Protein AF-A0A969ND74-F1 (afdb_monomer_lite)

Structure (mmCIF, N/CA/C/O backbone):
data_AF-A0A969ND74-F1
#
_entry.id   AF-A0A969ND74-F1
#
loop_
_atom_site.group_PDB
_atom_site.id
_atom_site.type_symbol
_atom_site.label_atom_id
_atom_site.label_alt_id
_atom_site.label_comp_id
_atom_site.label_asym_id
_atom_site.label_entity_id
_atom_site.label_seq_id
_atom_site.pdbx_PDB_ins_code
_atom_site.Cartn_x
_atom_site.Cartn_y
_atom_site.Cartn_z
_atom_site.occupancy
_atom_site.B_iso_or_equiv
_atom_site.auth_seq_id
_atom_site.auth_comp_id
_atom_site.auth_asym_id
_atom_site.auth_atom_id
_atom_site.pdbx_PDB_model_num
ATOM 1 N N . MET A 1 1 ? 16.442 21.382 0.421 1.00 54.75 1 MET A N 1
ATOM 2 C CA . MET A 1 1 ? 16.153 21.135 1.855 1.00 54.75 1 MET A CA 1
ATOM 3 C C . MET A 1 1 ? 15.836 19.657 1.991 1.00 54.75 1 MET A C 1
ATOM 5 O O . MET A 1 1 ? 15.021 19.181 1.215 1.00 54.75 1 MET A O 1
ATOM 9 N N . ALA A 1 2 ? 16.502 18.922 2.884 1.00 72.25 2 ALA A N 1
ATOM 10 C CA . ALA A 1 2 ? 16.200 17.502 3.075 1.00 72.25 2 ALA A CA 1
ATOM 11 C C . ALA A 1 2 ? 14.776 17.338 3.634 1.00 72.25 2 ALA A C 1
ATOM 13 O O . ALA A 1 2 ? 14.383 18.091 4.527 1.00 72.25 2 ALA A O 1
ATOM 14 N N . LYS A 1 3 ? 14.002 16.386 3.100 1.00 87.00 3 LYS A N 1
ATOM 15 C CA . LYS A 1 3 ? 12.654 16.079 3.601 1.00 87.00 3 LYS A CA 1
ATOM 16 C C . LYS A 1 3 ? 12.734 15.517 5.021 1.00 87.00 3 LYS A C 1
ATOM 18 O O . LYS A 1 3 ? 13.639 14.744 5.336 1.00 87.00 3 LYS A O 1
ATOM 23 N N . ASP A 1 4 ? 11.773 15.885 5.864 1.00 94.44 4 ASP A N 1
ATOM 24 C CA . ASP A 1 4 ? 11.639 15.316 7.205 1.00 94.44 4 ASP A CA 1
ATOM 25 C C . ASP A 1 4 ? 11.223 13.844 7.097 1.00 94.44 4 ASP A C 1
ATOM 27 O O . ASP A 1 4 ? 10.121 13.524 6.657 1.00 94.44 4 ASP A O 1
ATOM 31 N N . LYS A 1 5 ? 12.118 12.941 7.503 1.00 96.06 5 LYS A N 1
ATOM 32 C CA . LYS A 1 5 ? 11.922 11.486 7.408 1.00 96.06 5 LYS A CA 1
ATOM 33 C C . LYS A 1 5 ? 10.808 10.970 8.312 1.00 96.06 5 LYS A C 1
ATOM 35 O O . LYS A 1 5 ? 10.333 9.859 8.108 1.00 96.06 5 LYS A O 1
ATOM 40 N N . THR A 1 6 ? 10.407 11.752 9.310 1.00 97.12 6 THR A N 1
ATOM 41 C CA . THR A 1 6 ? 9.370 11.376 10.277 1.00 97.12 6 THR A CA 1
ATOM 42 C C . THR A 1 6 ? 7.985 11.880 9.888 1.00 97.12 6 THR A C 1
ATOM 44 O O . THR A 1 6 ? 7.015 11.588 10.583 1.00 97.12 6 THR A O 1
ATOM 47 N N . LYS A 1 7 ? 7.870 12.589 8.756 1.00 97.50 7 LYS A N 1
ATOM 48 C CA . LYS A 1 7 ? 6.596 13.071 8.217 1.00 97.50 7 LYS A CA 1
ATOM 49 C C . LYS A 1 7 ? 6.213 12.340 6.928 1.00 97.50 7 LYS A C 1
ATOM 51 O O . LYS A 1 7 ? 7.090 12.033 6.119 1.00 97.50 7 LYS A O 1
ATOM 56 N N . PRO A 1 8 ? 4.916 12.045 6.731 1.00 97.62 8 PRO A N 1
ATOM 57 C CA . PRO A 1 8 ? 4.433 11.468 5.484 1.00 97.62 8 PRO A CA 1
ATOM 58 C C . PRO A 1 8 ? 4.555 12.478 4.337 1.00 97.62 8 PRO A C 1
ATOM 60 O O . PRO A 1 8 ? 4.701 13.681 4.557 1.00 97.62 8 PRO A O 1
ATOM 63 N N . LEU A 1 9 ? 4.425 11.999 3.100 1.00 96.50 9 LEU A N 1
ATOM 64 C CA . LEU A 1 9 ? 4.339 12.868 1.924 1.00 96.50 9 LEU A CA 1
ATOM 65 C C . LEU A 1 9 ? 3.018 13.648 1.899 1.00 96.50 9 LEU A C 1
ATOM 67 O O . LEU A 1 9 ? 3.008 14.829 1.562 1.00 96.50 9 LEU A O 1
ATOM 71 N N . PHE A 1 10 ? 1.912 12.986 2.248 1.00 97.06 10 PHE A N 1
ATOM 72 C CA . PHE A 1 10 ? 0.596 13.597 2.443 1.00 97.06 10 PHE A CA 1
ATOM 73 C C . PHE A 1 10 ? -0.322 12.662 3.238 1.00 97.06 10 PHE A C 1
ATOM 75 O O . PHE A 1 10 ? -0.081 11.455 3.301 1.00 97.06 10 PHE A O 1
ATOM 82 N N . HIS A 1 11 ? -1.402 13.214 3.791 1.00 98.50 11 HIS A N 1
ATOM 83 C CA . HIS A 1 11 ? -2.522 12.458 4.347 1.00 98.50 11 HIS A CA 1
ATOM 84 C C . HIS A 1 11 ? -3.819 13.281 4.278 1.00 98.50 11 HIS A C 1
ATOM 86 O O . HIS A 1 11 ? -3.807 14.485 4.531 1.00 98.50 11 HIS A O 1
ATOM 92 N N . TRP A 1 12 ? -4.934 12.635 3.939 1.00 98.25 12 TRP A N 1
ATOM 93 C CA . TRP A 1 12 ? -6.247 13.252 3.761 1.00 98.25 12 TRP A CA 1
ATOM 94 C C . TRP A 1 12 ? -7.352 12.371 4.334 1.00 98.25 12 TRP A C 1
ATOM 96 O O . TRP A 1 12 ? -7.335 11.154 4.168 1.00 98.25 12 TRP A O 1
ATOM 106 N N . TYR A 1 13 ? -8.339 13.008 4.957 1.00 98.06 13 TYR A N 1
ATOM 107 C CA . TYR A 1 13 ? -9.568 12.368 5.410 1.00 98.06 13 TYR A CA 1
ATOM 108 C C . TYR A 1 13 ? -10.700 12.788 4.479 1.00 98.06 13 TYR A C 1
ATOM 110 O O . TYR A 1 13 ? -11.019 13.974 4.383 1.00 98.06 13 TYR A O 1
ATOM 118 N N . VAL A 1 14 ? -11.258 11.830 3.747 1.00 98.06 14 VAL A N 1
ATOM 119 C CA . VAL A 1 14 ? -12.156 12.087 2.617 1.00 98.06 14 VAL A CA 1
ATOM 120 C C . VAL A 1 14 ? -13.400 11.209 2.679 1.00 98.06 14 VAL A C 1
ATOM 122 O O . VAL A 1 14 ? -13.450 10.202 3.386 1.00 98.06 14 VAL A O 1
ATOM 125 N N . ASP A 1 15 ? -14.423 11.600 1.927 1.00 97.50 15 ASP A N 1
ATOM 126 C CA . ASP A 1 15 ? -15.567 10.745 1.629 1.00 97.50 15 ASP A CA 1
ATOM 127 C C . ASP A 1 15 ? -15.270 9.888 0.394 1.00 97.50 15 ASP A C 1
ATOM 129 O O . ASP A 1 15 ? -14.795 10.386 -0.626 1.00 97.50 15 ASP A O 1
ATOM 133 N N . SER A 1 16 ? -15.565 8.593 0.489 1.00 94.56 16 SER A N 1
ATOM 134 C CA . SER A 1 16 ? -15.411 7.610 -0.585 1.00 94.56 16 SER A CA 1
ATOM 135 C C . SER A 1 16 ? -16.714 6.840 -0.803 1.00 94.56 16 SER A C 1
ATOM 137 O O . SER A 1 16 ? -17.635 6.900 0.015 1.00 94.56 16 SER A O 1
ATOM 139 N N . ALA A 1 17 ? -16.772 6.027 -1.859 1.00 93.25 17 ALA A N 1
ATOM 140 C CA . ALA A 1 17 ? -17.893 5.112 -2.094 1.00 93.25 17 ALA A CA 1
ATOM 141 C C . ALA A 1 17 ? -18.110 4.097 -0.949 1.00 93.25 17 ALA A C 1
ATOM 143 O O . ALA A 1 17 ? -19.197 3.541 -0.820 1.00 93.25 17 ALA A O 1
ATOM 144 N N . HIS A 1 18 ? -17.098 3.868 -0.106 1.00 93.94 18 HIS A N 1
ATOM 145 C CA . HIS A 1 18 ? -17.180 2.979 1.054 1.00 93.94 18 HIS A CA 1
ATOM 146 C C . HIS A 1 18 ? -17.476 3.727 2.365 1.00 93.94 18 HIS A C 1
ATOM 148 O O . HIS A 1 18 ? -17.562 3.097 3.414 1.00 93.94 18 HIS A O 1
ATOM 154 N N . GLY A 1 19 ? -17.632 5.054 2.336 1.00 97.19 19 GLY A N 1
ATOM 155 C CA . GLY A 1 19 ? -17.733 5.904 3.524 1.00 97.19 19 GLY A CA 1
ATOM 156 C C . GLY A 1 19 ? -16.434 6.661 3.796 1.00 97.19 19 GLY A C 1
ATOM 157 O O . GLY A 1 19 ? -15.698 6.990 2.865 1.00 97.19 19 GLY A O 1
ATOM 158 N N . LYS A 1 20 ? -16.147 6.959 5.067 1.00 98.44 20 LYS A N 1
ATOM 159 C CA . LYS A 1 20 ? -14.966 7.751 5.437 1.00 98.44 20 LYS A CA 1
ATOM 160 C C . LYS A 1 20 ? -13.676 6.987 5.160 1.00 98.44 20 LYS A C 1
ATOM 162 O O . LYS A 1 20 ? -13.513 5.845 5.598 1.00 98.44 20 LYS A O 1
ATOM 167 N N . GLU A 1 21 ? -12.770 7.635 4.446 1.00 98.62 21 GLU A N 1
ATOM 168 C CA . GLU A 1 21 ? -11.503 7.073 4.008 1.00 98.62 21 GLU A CA 1
ATOM 169 C C . GLU A 1 21 ? -10.336 7.950 4.461 1.00 98.62 21 GLU A C 1
ATOM 171 O O . GLU A 1 21 ? -10.367 9.172 4.318 1.00 98.62 21 GLU A O 1
ATOM 176 N N . LEU A 1 22 ? -9.293 7.311 4.984 1.00 98.75 22 LEU A N 1
ATOM 177 C CA . LEU A 1 22 ? -8.005 7.946 5.227 1.00 98.75 22 LEU A CA 1
ATOM 178 C C . LEU A 1 22 ? -7.045 7.533 4.111 1.00 98.75 22 LEU A C 1
ATOM 180 O O . LEU A 1 22 ? -6.706 6.360 3.960 1.00 98.75 22 LEU A O 1
ATOM 184 N N . VAL A 1 23 ? -6.605 8.514 3.334 1.00 98.56 23 VAL A N 1
ATOM 185 C CA . VAL A 1 23 ? -5.694 8.337 2.206 1.00 98.56 23 VAL A CA 1
ATOM 186 C C . VAL A 1 23 ? -4.363 8.974 2.558 1.00 98.56 23 VAL A C 1
ATOM 188 O O . VAL A 1 23 ? -4.331 10.159 2.874 1.00 98.56 23 VAL A O 1
ATOM 191 N N . PHE A 1 24 ? -3.257 8.239 2.495 1.00 98.50 24 PHE A N 1
ATOM 192 C CA . PHE A 1 24 ? -1.941 8.819 2.773 1.00 98.50 24 PHE A CA 1
ATOM 193 C C . PHE A 1 24 ? -0.827 8.184 1.958 1.00 98.50 24 PHE A C 1
ATOM 195 O O . PHE A 1 24 ? -0.944 7.048 1.505 1.00 98.50 24 PHE A O 1
ATOM 202 N N . ALA A 1 25 ? 0.276 8.918 1.822 1.00 97.94 25 ALA A N 1
ATOM 203 C CA . ALA A 1 25 ? 1.513 8.411 1.253 1.00 97.94 25 ALA A CA 1
ATOM 204 C C . ALA A 1 25 ? 2.665 8.501 2.252 1.00 97.94 25 ALA A C 1
ATOM 206 O O . ALA A 1 25 ? 2.998 9.586 2.733 1.00 97.94 25 ALA A O 1
ATOM 207 N N . LEU A 1 26 ? 3.306 7.365 2.523 1.00 98.00 26 LEU A N 1
ATOM 208 C CA . LEU A 1 26 ? 4.516 7.309 3.339 1.00 98.00 26 LEU A CA 1
ATOM 209 C C . LEU A 1 26 ? 5.734 7.738 2.517 1.00 98.00 26 LEU A C 1
ATOM 211 O O . LEU A 1 26 ? 5.907 7.342 1.359 1.00 98.00 26 LEU A O 1
ATOM 215 N N . TYR A 1 27 ? 6.607 8.522 3.137 1.00 97.44 27 TYR A N 1
ATOM 216 C CA . TYR A 1 27 ? 7.924 8.826 2.607 1.00 97.44 27 TYR A CA 1
ATOM 217 C C . TYR A 1 27 ? 8.860 7.649 2.899 1.00 97.44 27 TYR A C 1
ATOM 219 O O . TYR A 1 27 ? 9.309 7.451 4.025 1.00 97.44 27 TYR A O 1
ATOM 227 N N . THR A 1 28 ? 9.109 6.831 1.881 1.00 96.50 28 THR A N 1
ATOM 228 C CA . THR A 1 28 ? 9.916 5.608 1.969 1.00 96.50 28 THR A CA 1
ATOM 229 C C . THR A 1 28 ? 11.184 5.730 1.132 1.00 96.50 28 THR A C 1
ATOM 231 O O . THR A 1 28 ? 11.396 6.721 0.428 1.00 96.50 28 THR A O 1
ATOM 234 N N . ARG A 1 29 ? 11.992 4.669 1.128 1.00 95.69 29 ARG A N 1
ATOM 235 C CA . ARG A 1 29 ? 13.050 4.499 0.128 1.00 95.69 29 ARG A CA 1
ATOM 236 C C . ARG A 1 29 ? 12.481 4.523 -1.302 1.00 95.69 29 ARG A C 1
ATOM 238 O O . ARG A 1 29 ? 11.303 4.191 -1.474 1.00 95.69 29 ARG A O 1
ATOM 245 N N . PRO A 1 30 ? 13.293 4.885 -2.313 1.00 94.50 30 PRO A N 1
ATOM 246 C CA . PRO A 1 30 ? 12.872 4.918 -3.713 1.00 94.50 30 PRO A CA 1
ATOM 247 C C . PRO A 1 30 ? 12.375 3.575 -4.244 1.00 94.50 30 PRO A C 1
ATOM 249 O O . PRO A 1 30 ? 12.850 2.519 -3.834 1.00 94.50 30 PRO A O 1
ATOM 252 N N . CYS A 1 31 ? 11.449 3.618 -5.206 1.00 94.81 31 CYS A N 1
ATOM 253 C CA . CYS A 1 31 ? 11.005 2.429 -5.934 1.00 94.81 31 CYS A CA 1
ATOM 254 C C . CYS A 1 31 ? 12.179 1.754 -6.659 1.00 94.81 31 CYS A C 1
ATOM 256 O O . CYS A 1 31 ? 12.769 2.358 -7.556 1.00 94.81 31 CYS A O 1
ATOM 258 N N . ARG A 1 32 ? 12.432 0.469 -6.383 1.00 94.50 32 ARG A N 1
ATOM 259 C CA . ARG A 1 32 ? 13.511 -0.294 -7.041 1.00 94.50 32 ARG A CA 1
ATOM 260 C C . ARG A 1 32 ? 13.331 -0.474 -8.542 1.00 94.50 32 ARG A C 1
ATOM 262 O O . ARG A 1 32 ? 14.300 -0.699 -9.256 1.00 94.50 32 ARG A O 1
ATOM 269 N N . TYR A 1 33 ? 12.093 -0.379 -9.035 1.00 95.06 33 TYR A N 1
ATOM 270 C CA . TYR A 1 33 ? 11.851 -0.510 -10.468 1.00 95.06 33 TYR A CA 1
ATOM 271 C C . TYR A 1 33 ? 12.324 0.724 -11.239 1.00 95.06 33 TYR A C 1
ATOM 273 O O . TYR A 1 33 ? 12.874 0.567 -12.322 1.00 95.06 33 TYR A O 1
ATOM 281 N N . GLY A 1 34 ? 12.074 1.928 -10.709 1.00 91.75 34 GLY A N 1
ATOM 282 C CA . GLY A 1 34 ? 12.656 3.204 -11.153 1.00 91.75 34 GLY A CA 1
ATOM 283 C C . GLY A 1 34 ? 12.471 3.649 -12.614 1.00 91.75 34 GLY A C 1
ATOM 284 O O . GLY A 1 34 ? 12.887 4.751 -12.940 1.00 91.75 34 GLY A O 1
ATOM 285 N N . ARG A 1 35 ? 11.867 2.840 -13.495 1.00 93.38 35 ARG A N 1
ATOM 286 C CA . ARG A 1 35 ? 11.905 3.043 -14.960 1.00 93.38 35 ARG A CA 1
ATOM 287 C C . ARG A 1 35 ? 10.607 3.537 -15.596 1.00 93.38 35 ARG A C 1
ATOM 289 O O . ARG A 1 35 ? 10.574 3.820 -16.778 1.00 93.38 35 ARG A O 1
ATOM 296 N N . CYS A 1 36 ? 9.517 3.636 -14.841 1.00 93.69 36 CYS A N 1
ATOM 297 C CA . CYS A 1 36 ? 8.237 4.079 -15.394 1.00 93.69 36 CYS A CA 1
ATOM 298 C C . CYS A 1 36 ? 8.344 5.519 -15.941 1.00 93.69 36 CYS A C 1
ATOM 300 O O . CYS A 1 36 ? 8.552 6.446 -15.158 1.00 93.69 36 CYS A O 1
ATOM 302 N N . ALA A 1 37 ? 8.105 5.719 -17.240 1.00 92.31 37 ALA A N 1
ATOM 303 C CA . ALA A 1 37 ? 8.387 6.983 -17.936 1.00 92.31 37 ALA A CA 1
ATOM 304 C C . ALA A 1 37 ? 7.603 8.213 -17.422 1.00 92.31 37 ALA A C 1
ATOM 306 O O . ALA A 1 37 ? 8.018 9.349 -17.615 1.00 92.31 37 ALA A O 1
ATOM 307 N N . PHE A 1 38 ? 6.459 8.000 -16.769 1.00 87.12 38 PHE A N 1
ATOM 308 C CA . PHE A 1 38 ? 5.534 9.048 -16.307 1.00 87.12 38 PHE A CA 1
ATOM 309 C C . PHE A 1 38 ? 5.478 9.172 -14.774 1.00 87.12 38 PHE A C 1
ATOM 311 O O . PHE A 1 38 ? 4.592 9.824 -14.224 1.00 87.12 38 PHE A O 1
ATOM 318 N N . CYS A 1 39 ? 6.367 8.478 -14.065 1.00 90.56 39 CYS A N 1
ATOM 319 C CA . CYS A 1 39 ? 6.249 8.287 -12.628 1.00 90.56 39 CYS A CA 1
ATOM 320 C C . CYS A 1 39 ? 6.862 9.444 -11.836 1.00 90.56 39 CYS A C 1
ATOM 322 O O . CYS A 1 39 ? 8.038 9.757 -11.989 1.00 90.56 39 CYS A O 1
ATOM 324 N N . SER A 1 40 ? 6.087 10.026 -10.920 1.00 89.75 40 SER A N 1
ATOM 325 C CA . SER A 1 40 ? 6.565 11.061 -9.996 1.00 89.75 40 SER A CA 1
ATOM 326 C C . SER A 1 40 ? 7.278 10.504 -8.760 1.00 89.75 40 SER A C 1
ATOM 328 O O . SER A 1 40 ? 7.849 11.281 -7.994 1.00 89.75 40 SER A O 1
ATOM 330 N N . LEU A 1 41 ? 7.249 9.181 -8.539 1.00 91.25 41 LEU A N 1
ATOM 331 C CA . LEU A 1 41 ? 7.812 8.562 -7.335 1.00 91.25 41 LEU A CA 1
ATOM 332 C C . LEU A 1 41 ? 9.303 8.869 -7.118 1.00 91.25 41 LEU A C 1
ATOM 334 O O . LEU A 1 41 ? 9.626 9.189 -5.980 1.00 91.25 41 LEU A O 1
ATOM 338 N N . PRO A 1 42 ? 10.192 8.877 -8.138 1.00 89.56 42 PRO A N 1
ATOM 339 C CA . PRO A 1 42 ? 11.600 9.235 -7.937 1.00 89.56 42 PRO A CA 1
ATOM 340 C C . PRO A 1 42 ? 11.788 10.598 -7.253 1.00 89.56 42 PRO A C 1
ATOM 342 O O . PRO A 1 42 ? 12.533 10.706 -6.281 1.00 89.56 42 PRO A O 1
ATOM 345 N N . ASN A 1 43 ? 11.029 11.614 -7.677 1.00 90.19 43 ASN A N 1
ATOM 346 C CA . ASN A 1 43 ? 11.052 12.946 -7.060 1.00 90.19 43 ASN A CA 1
ATOM 347 C C . ASN A 1 43 ? 10.439 12.927 -5.649 1.00 90.19 43 ASN A C 1
ATOM 349 O O . ASN A 1 43 ? 10.876 13.633 -4.736 1.00 90.19 43 ASN A O 1
ATOM 353 N N . MET A 1 44 ? 9.410 12.104 -5.434 1.00 90.56 44 MET A N 1
ATOM 354 C CA . MET A 1 44 ? 8.797 11.930 -4.115 1.00 90.56 44 MET A CA 1
ATOM 355 C C . MET A 1 44 ? 9.728 11.211 -3.128 1.00 90.56 44 MET A C 1
ATOM 357 O O . MET A 1 44 ? 9.665 11.511 -1.937 1.00 90.56 44 MET A O 1
ATOM 361 N N . SER A 1 45 ? 10.633 10.359 -3.606 1.00 91.62 45 SER A N 1
ATOM 362 C CA . SER A 1 45 ? 11.575 9.582 -2.794 1.00 91.62 45 SER A CA 1
ATOM 363 C C . SER A 1 45 ? 12.977 10.187 -2.660 1.00 91.62 45 SER A C 1
ATOM 365 O O . SER A 1 45 ? 13.847 9.532 -2.100 1.00 91.62 45 SER A O 1
ATOM 367 N N . GLU A 1 46 ? 13.228 11.393 -3.177 1.00 91.38 46 GLU A N 1
ATOM 368 C CA . GLU A 1 46 ? 14.548 12.043 -3.111 1.00 91.38 46 GLU A CA 1
ATOM 369 C C . GLU A 1 46 ? 15.100 12.103 -1.672 1.00 91.38 46 GLU A C 1
ATOM 371 O O . GLU A 1 46 ? 14.501 12.749 -0.811 1.00 91.38 46 GLU A O 1
ATOM 376 N N . GLY A 1 47 ? 16.247 11.450 -1.428 1.00 90.31 47 GLY A N 1
ATOM 377 C CA . GLY A 1 47 ? 16.881 11.328 -0.106 1.00 90.31 47 GLY A CA 1
ATOM 378 C C . GLY A 1 47 ? 16.302 10.215 0.781 1.00 90.31 47 GLY A C 1
ATOM 379 O O . GLY A 1 47 ? 16.619 10.137 1.976 1.00 90.31 47 GLY A O 1
ATOM 380 N N . GLY A 1 48 ? 15.429 9.377 0.220 1.00 91.69 48 GLY A N 1
ATOM 381 C CA . GLY A 1 48 ? 14.701 8.317 0.908 1.00 91.69 48 GLY A CA 1
ATOM 382 C C . GLY A 1 48 ? 15.567 7.120 1.303 1.00 91.69 48 GLY A C 1
ATOM 383 O O . GLY A 1 48 ? 15.165 6.336 2.158 1.00 91.69 48 GLY A O 1
ATOM 384 N N . GLU A 1 49 ? 16.770 6.973 0.743 1.00 92.62 49 GLU A N 1
ATOM 385 C CA . GLU A 1 49 ? 17.709 5.873 1.020 1.00 92.62 49 GLU A CA 1
ATOM 386 C C . GLU A 1 49 ? 18.046 5.768 2.513 1.00 92.62 49 GLU A C 1
ATOM 388 O O . GLU A 1 49 ? 18.238 4.678 3.057 1.00 92.62 49 GLU A O 1
ATOM 393 N N . ALA A 1 50 ? 18.064 6.921 3.183 1.00 93.50 50 ALA A N 1
ATOM 394 C CA . ALA A 1 50 ? 18.382 7.051 4.594 1.00 93.50 50 ALA A CA 1
ATOM 395 C C . ALA A 1 50 ? 17.143 7.034 5.512 1.00 93.50 50 ALA A C 1
ATOM 397 O O . ALA A 1 50 ? 17.281 7.363 6.693 1.00 93.50 50 ALA A O 1
ATOM 398 N N . VAL A 1 51 ? 15.949 6.726 4.992 1.00 96.12 51 VAL A N 1
ATOM 399 C CA . VAL A 1 51 ? 14.735 6.495 5.791 1.00 96.12 51 VAL A CA 1
ATOM 400 C C . VAL A 1 51 ? 14.809 5.101 6.412 1.00 96.12 51 VAL A C 1
ATOM 402 O O . VAL A 1 51 ? 15.025 4.104 5.718 1.00 96.12 51 VAL A O 1
ATOM 405 N N . SER A 1 52 ? 14.643 5.032 7.732 1.00 96.75 52 SER A N 1
ATOM 406 C CA . SER A 1 52 ? 14.630 3.782 8.494 1.00 96.75 52 SER A CA 1
ATOM 407 C C . SER A 1 52 ? 13.207 3.280 8.769 1.00 96.75 52 SER A C 1
ATOM 409 O O . SER A 1 52 ? 12.233 4.023 8.661 1.00 96.75 52 SER A O 1
ATOM 411 N N . ALA A 1 53 ? 13.080 2.023 9.207 1.00 97.75 53 ALA A N 1
ATOM 412 C CA . ALA A 1 53 ? 11.802 1.473 9.671 1.00 97.75 53 ALA A CA 1
ATOM 413 C C . ALA A 1 53 ? 11.194 2.294 10.825 1.00 97.75 53 ALA A C 1
ATOM 415 O O . ALA A 1 53 ? 9.990 2.527 10.849 1.00 97.75 53 ALA A O 1
ATOM 416 N N . ALA A 1 54 ? 12.033 2.779 11.747 1.00 98.31 54 ALA A N 1
ATOM 417 C CA . ALA A 1 54 ? 11.596 3.610 12.867 1.00 98.31 54 ALA A CA 1
ATOM 418 C C . ALA A 1 54 ? 11.089 4.987 12.407 1.00 98.31 54 ALA A C 1
ATOM 420 O O . ALA A 1 54 ? 10.172 5.538 13.009 1.00 98.31 54 ALA A O 1
ATOM 421 N N . ASP A 1 55 ? 11.659 5.543 11.335 1.00 98.31 55 ASP A N 1
ATOM 422 C CA . ASP A 1 55 ? 11.160 6.787 10.744 1.00 98.31 55 ASP A CA 1
ATOM 423 C C . ASP A 1 55 ? 9.774 6.577 10.127 1.00 98.31 55 ASP A C 1
ATOM 425 O O . ASP A 1 55 ? 8.879 7.386 10.350 1.00 98.31 55 ASP A O 1
ATOM 429 N N . ILE A 1 56 ? 9.564 5.457 9.430 1.00 98.50 56 ILE A N 1
ATOM 430 C CA . ILE A 1 56 ? 8.258 5.095 8.858 1.00 98.50 56 ILE A CA 1
ATOM 431 C C . ILE A 1 56 ? 7.217 4.855 9.963 1.00 98.50 56 ILE A C 1
ATOM 433 O O . ILE A 1 56 ? 6.088 5.326 9.853 1.00 98.50 56 ILE A O 1
ATOM 437 N N . GLU A 1 57 ? 7.585 4.169 11.049 1.00 98.75 57 GLU A N 1
ATOM 438 C CA . GLU A 1 57 ? 6.715 3.981 12.222 1.00 98.75 57 GLU A CA 1
ATOM 439 C C . GLU A 1 57 ? 6.288 5.336 12.819 1.00 98.75 57 GLU A C 1
ATOM 441 O O . GLU A 1 57 ? 5.104 5.546 13.086 1.00 98.75 57 GLU A O 1
ATOM 446 N N . LYS A 1 58 ? 7.213 6.304 12.913 1.00 98.81 58 LYS A N 1
ATOM 447 C CA . LYS A 1 58 ? 6.892 7.680 13.329 1.00 98.81 58 LYS A CA 1
ATOM 448 C C . LYS A 1 58 ? 5.980 8.407 12.345 1.00 98.81 58 LYS A C 1
ATOM 450 O O . LYS A 1 58 ? 5.126 9.161 12.794 1.00 98.81 58 LYS A O 1
ATOM 455 N N . GLN A 1 59 ? 6.118 8.182 11.037 1.00 98.75 59 GLN A N 1
ATOM 456 C CA . GLN A 1 59 ? 5.185 8.742 10.051 1.00 98.75 59 GLN A CA 1
ATOM 457 C C . GLN A 1 59 ? 3.769 8.198 10.250 1.00 98.75 59 GLN A C 1
ATOM 459 O O . GLN A 1 59 ? 2.811 8.962 10.172 1.00 98.75 59 GLN A O 1
ATOM 464 N N . ILE A 1 60 ? 3.633 6.897 10.529 1.00 98.75 60 ILE A N 1
ATOM 465 C CA . ILE A 1 60 ? 2.341 6.266 10.829 1.00 98.75 60 ILE A CA 1
ATOM 466 C C . ILE A 1 60 ? 1.734 6.898 12.083 1.00 98.75 60 ILE A C 1
ATOM 468 O O . ILE A 1 60 ? 0.580 7.326 12.051 1.00 98.75 60 ILE A O 1
ATOM 472 N N . ASP A 1 61 ? 2.510 7.015 13.163 1.00 98.75 61 ASP A N 1
ATOM 473 C CA . ASP A 1 61 ? 2.037 7.650 14.396 1.00 98.75 61 ASP A CA 1
ATOM 474 C C . ASP A 1 61 ? 1.678 9.124 14.184 1.00 98.75 61 ASP A C 1
ATOM 476 O O . ASP A 1 61 ? 0.638 9.566 14.667 1.00 98.75 61 ASP A O 1
ATOM 480 N N . TYR A 1 62 ? 2.482 9.858 13.408 1.00 98.75 62 TYR A N 1
ATOM 481 C CA . TYR A 1 62 ? 2.196 11.235 13.017 1.00 98.75 62 TYR A CA 1
ATOM 482 C C . TYR A 1 62 ? 0.849 11.320 12.301 1.00 98.75 62 TYR A C 1
ATOM 484 O O . TYR A 1 62 ? 0.000 12.097 12.717 1.00 98.75 62 TYR A O 1
ATOM 492 N N . ILE A 1 63 ? 0.606 10.510 11.265 1.00 98.62 63 ILE A N 1
ATOM 493 C CA . ILE A 1 63 ? -0.674 10.522 10.537 1.00 98.62 63 ILE A CA 1
ATOM 494 C C . ILE A 1 63 ? -1.835 10.270 11.500 1.00 98.62 63 ILE A C 1
ATOM 496 O O . ILE A 1 63 ? -2.801 11.030 11.511 1.00 98.62 63 ILE A O 1
ATOM 500 N N . LEU A 1 64 ? -1.748 9.218 12.318 1.00 98.19 64 LEU A N 1
ATOM 501 C CA . LEU A 1 64 ? -2.841 8.830 13.208 1.00 98.19 64 LEU A CA 1
ATOM 502 C C . LEU A 1 64 ? -3.100 9.869 14.306 1.00 98.19 64 LEU A C 1
ATOM 504 O O . LEU A 1 64 ? -4.251 10.056 14.689 1.00 98.19 64 LEU A O 1
ATOM 508 N N . SER A 1 65 ? -2.073 10.589 14.769 1.00 98.00 65 SER A N 1
ATOM 509 C CA . SER A 1 65 ? -2.235 11.646 15.773 1.00 98.00 65 SER A CA 1
ATOM 510 C C . SER A 1 65 ? -2.890 12.922 15.234 1.00 98.00 65 SER A C 1
ATOM 512 O O . SER A 1 65 ? -3.248 13.786 16.030 1.00 98.00 65 SER A O 1
ATOM 514 N N . HIS A 1 66 ? -3.024 13.081 13.909 1.00 98.19 66 HIS A N 1
ATOM 515 C CA . HIS A 1 66 ? -3.690 14.248 13.307 1.00 98.19 66 HIS A CA 1
ATOM 516 C C . HIS A 1 66 ? -5.216 14.166 13.353 1.00 98.19 66 HIS A C 1
ATOM 518 O O . HIS A 1 66 ? -5.876 15.171 13.099 1.00 98.19 66 HIS A O 1
ATOM 524 N N . TYR A 1 67 ? -5.772 12.995 13.659 1.00 98.19 67 TYR A N 1
ATOM 525 C CA . TYR A 1 67 ? -7.208 12.758 13.631 1.00 98.19 67 TYR A CA 1
ATOM 526 C C . TYR A 1 67 ? -7.736 12.469 15.029 1.00 98.19 67 TYR A C 1
ATOM 528 O O . TYR A 1 67 ? -7.115 11.769 15.832 1.00 98.19 67 TYR A O 1
ATOM 536 N N . SER A 1 68 ? -8.917 13.002 15.321 1.00 98.25 68 SER A N 1
ATOM 537 C CA . SER A 1 68 ? -9.619 12.721 16.567 1.00 98.25 68 SER A CA 1
ATOM 538 C C . SER A 1 68 ? -10.023 11.247 16.653 1.00 98.25 68 SER A C 1
ATOM 540 O O . SER A 1 68 ? -10.244 10.568 15.645 1.00 98.25 68 SER A O 1
ATOM 542 N N . GLN A 1 69 ? -10.229 10.751 17.875 1.00 97.62 69 GLN A N 1
ATOM 543 C CA . GLN A 1 69 ? -10.720 9.385 18.081 1.00 97.62 69 GLN A CA 1
ATOM 544 C C . GLN A 1 69 ? -12.062 9.135 17.369 1.00 97.62 69 GLN A C 1
ATOM 546 O O . GLN A 1 69 ? -12.325 8.022 16.917 1.00 97.62 69 GLN A O 1
ATOM 551 N N . GLN A 1 70 ? -12.913 10.159 17.246 1.00 97.88 70 GLN A N 1
ATOM 552 C CA . GLN A 1 70 ? -14.183 10.057 16.531 1.00 97.88 70 GLN A CA 1
ATOM 553 C C . GLN A 1 70 ? -13.980 9.865 15.022 1.00 97.88 70 GLN A C 1
ATOM 555 O O . GLN A 1 70 ? -14.680 9.049 14.422 1.00 97.88 70 GLN A O 1
ATOM 560 N N . GLU A 1 71 ? -13.042 10.586 14.407 1.00 98.38 71 GLU A N 1
ATOM 561 C CA . GLU A 1 71 ? -12.691 10.401 12.992 1.00 98.38 71 GLU A CA 1
ATOM 562 C C . GLU A 1 71 ? -12.111 9.007 12.759 1.00 98.38 71 GLU A C 1
ATOM 564 O O . GLU A 1 71 ? -12.615 8.277 11.907 1.00 98.38 71 GLU A O 1
ATOM 569 N N . ILE A 1 72 ? -11.149 8.588 13.590 1.00 98.38 72 ILE A N 1
ATOM 570 C CA . ILE A 1 72 ? -10.564 7.239 13.544 1.00 98.38 72 ILE A CA 1
ATOM 571 C C . ILE A 1 72 ? -11.643 6.155 13.665 1.00 98.38 72 ILE A C 1
ATOM 573 O O . ILE A 1 72 ? -11.681 5.216 12.871 1.00 98.38 72 ILE A O 1
ATOM 577 N N . ASN A 1 73 ? -12.581 6.304 14.605 1.00 98.19 73 ASN A N 1
ATOM 578 C CA . ASN A 1 73 ? -13.667 5.343 14.803 1.00 98.19 73 ASN A CA 1
ATOM 579 C C . ASN A 1 73 ? -14.673 5.301 13.644 1.00 98.19 73 ASN A C 1
ATOM 581 O O . ASN A 1 73 ? -15.443 4.342 13.539 1.00 98.19 73 ASN A O 1
ATOM 585 N N . ASN A 1 74 ? -14.693 6.325 12.790 1.00 98.31 74 ASN A N 1
ATOM 586 C CA . ASN A 1 74 ? -15.565 6.395 11.625 1.00 98.31 74 ASN A CA 1
ATOM 587 C C . ASN A 1 74 ? -14.901 5.942 10.324 1.00 98.31 74 ASN A C 1
ATOM 589 O O . ASN A 1 74 ? -15.622 5.767 9.342 1.00 98.31 74 ASN A O 1
ATOM 593 N N . LEU A 1 75 ? -13.587 5.700 10.316 1.00 98.56 75 LEU A N 1
ATOM 594 C CA . LEU A 1 75 ? -12.885 5.180 9.147 1.00 98.56 75 LEU A CA 1
ATOM 595 C C . LEU A 1 75 ? -13.447 3.824 8.722 1.00 98.56 75 LEU A C 1
ATOM 597 O O . LEU A 1 75 ? -13.500 2.879 9.509 1.00 98.56 75 LEU A O 1
ATOM 601 N N . VAL A 1 76 ? -13.828 3.737 7.450 1.00 98.75 76 VAL A N 1
ATOM 602 C CA . VAL A 1 76 ? -14.258 2.499 6.791 1.00 98.75 76 VAL A CA 1
ATOM 603 C C . VAL A 1 76 ? -13.161 1.959 5.877 1.00 98.75 76 VAL A C 1
ATOM 605 O O . VAL A 1 76 ? -13.010 0.741 5.754 1.00 98.75 76 VAL A O 1
ATOM 608 N N . LYS A 1 77 ? -12.352 2.845 5.287 1.00 98.62 77 LYS A N 1
ATOM 609 C CA . LYS A 1 77 ? -11.240 2.485 4.405 1.00 98.62 77 LYS A CA 1
ATOM 610 C C . LYS A 1 77 ? -9.968 3.247 4.764 1.00 98.62 77 LYS A C 1
ATOM 612 O O . LYS A 1 77 ? -10.016 4.412 5.154 1.00 98.62 77 LYS A O 1
ATOM 617 N N . ILE A 1 78 ? -8.829 2.587 4.602 1.00 98.75 78 ILE A N 1
ATOM 618 C CA . ILE A 1 78 ? -7.515 3.226 4.588 1.00 98.75 78 ILE A CA 1
ATOM 619 C C . ILE A 1 78 ? -6.837 2.869 3.269 1.00 98.75 78 ILE A C 1
ATOM 621 O O . ILE A 1 78 ? -6.736 1.687 2.945 1.00 98.75 78 ILE A O 1
ATOM 625 N N . SER A 1 79 ? -6.361 3.871 2.533 1.00 98.62 79 SER A N 1
ATOM 626 C CA . SER A 1 79 ? -5.566 3.684 1.316 1.00 98.62 79 SER A CA 1
ATOM 627 C C . SER A 1 79 ? -4.146 4.179 1.526 1.00 98.62 79 SER A C 1
ATOM 629 O O . SER A 1 79 ? -3.902 5.375 1.707 1.00 98.62 79 SER A O 1
ATOM 631 N N . VAL A 1 80 ? -3.215 3.233 1.477 1.00 98.38 80 VAL A N 1
ATOM 632 C CA . VAL A 1 80 ? -1.792 3.440 1.701 1.00 98.38 80 VAL A CA 1
ATOM 633 C C . VAL A 1 80 ? -1.076 3.500 0.365 1.00 98.38 80 VAL A C 1
ATOM 635 O O . VAL A 1 80 ? -1.062 2.545 -0.417 1.00 98.38 80 VAL A O 1
ATOM 638 N N . TYR A 1 81 ? -0.436 4.634 0.151 1.00 97.12 81 TYR A N 1
ATOM 639 C CA . TYR A 1 81 ? 0.537 4.857 -0.895 1.00 97.12 81 TYR A CA 1
ATOM 640 C C . TYR A 1 81 ? 1.922 4.974 -0.251 1.00 97.12 81 TYR A C 1
ATOM 642 O O . TYR A 1 81 ? 2.076 5.219 0.950 1.00 97.12 81 TYR A O 1
ATOM 650 N N . THR A 1 82 ? 2.961 4.830 -1.056 1.00 95.62 82 THR A N 1
ATOM 651 C CA . THR A 1 82 ? 4.338 5.087 -0.638 1.00 95.62 82 THR A CA 1
ATOM 652 C C . THR A 1 82 ? 5.055 5.852 -1.739 1.00 95.62 82 THR A C 1
ATOM 654 O O . THR A 1 82 ? 4.588 5.909 -2.878 1.00 95.62 82 THR A O 1
ATOM 657 N N . ALA A 1 83 ? 6.239 6.381 -1.442 1.00 90.38 83 ALA A N 1
ATOM 658 C CA . ALA A 1 83 ? 7.176 6.849 -2.466 1.00 90.38 83 ALA A CA 1
ATOM 659 C C . ALA A 1 83 ? 7.744 5.694 -3.339 1.00 90.38 83 ALA A C 1
ATOM 661 O O . ALA A 1 83 ? 8.758 5.857 -4.018 1.00 90.38 83 ALA A O 1
ATOM 662 N N . SER A 1 84 ? 7.144 4.498 -3.278 1.00 92.44 84 SER A N 1
ATOM 663 C CA . SER A 1 84 ? 7.649 3.252 -3.845 1.00 92.44 84 SER A CA 1
ATOM 664 C C . SER A 1 84 ? 6.530 2.214 -4.066 1.00 92.44 84 SER A C 1
ATOM 666 O O . SER A 1 84 ? 5.546 2.486 -4.747 1.00 92.44 84 SER A O 1
ATOM 668 N N . SER A 1 85 ? 6.702 0.990 -3.566 1.00 95.19 85 SER A N 1
ATOM 669 C CA . SER A 1 85 ? 5.736 -0.106 -3.596 1.00 95.19 85 SER A CA 1
ATOM 670 C C . SER A 1 85 ? 5.538 -0.614 -2.171 1.00 95.19 85 SER A C 1
ATOM 672 O O . SER A 1 85 ? 6.514 -0.864 -1.472 1.00 95.19 85 SER A O 1
ATOM 674 N N . SER A 1 86 ? 4.286 -0.723 -1.721 1.00 97.44 86 SER A N 1
ATOM 675 C CA . SER A 1 86 ? 3.985 -0.992 -0.304 1.00 97.44 86 SER A CA 1
ATOM 676 C C . SER A 1 86 ? 4.327 -2.416 0.138 1.00 97.44 86 SER A C 1
ATOM 678 O O . SER A 1 86 ? 4.546 -2.644 1.319 1.00 97.44 86 SER A O 1
ATOM 680 N N . LEU A 1 87 ? 4.378 -3.364 -0.799 1.00 97.62 87 LEU A N 1
ATOM 681 C CA . LEU A 1 87 ? 4.793 -4.751 -0.555 1.00 97.62 87 LEU A CA 1
ATOM 682 C C . LEU A 1 87 ? 6.178 -5.022 -1.159 1.00 97.62 87 LEU A C 1
ATOM 684 O O . LEU A 1 87 ? 6.426 -6.101 -1.671 1.00 97.62 87 LEU A O 1
ATOM 688 N N . ASP A 1 88 ? 7.056 -4.017 -1.183 1.00 97.31 88 ASP A N 1
ATOM 689 C CA . ASP A 1 88 ? 8.483 -4.191 -1.472 1.00 97.31 88 ASP A CA 1
ATOM 690 C C . ASP A 1 88 ? 9.254 -4.039 -0.164 1.00 97.31 88 ASP A C 1
ATOM 692 O O . ASP A 1 88 ? 9.416 -2.924 0.336 1.00 97.31 88 ASP A O 1
ATOM 696 N N . GLN A 1 89 ? 9.717 -5.155 0.397 1.00 97.12 89 GLN A N 1
ATOM 697 C CA . GLN A 1 89 ? 10.269 -5.206 1.753 1.00 97.12 89 GLN A CA 1
ATOM 698 C C . GLN A 1 89 ? 11.589 -4.428 1.878 1.00 97.12 89 GLN A C 1
ATOM 700 O O . GLN A 1 89 ? 11.986 -4.046 2.981 1.00 97.12 89 GLN A O 1
ATOM 705 N N . GLU A 1 90 ? 12.264 -4.145 0.758 1.00 95.69 90 GLU A N 1
ATOM 706 C CA . GLU A 1 90 ? 13.442 -3.273 0.732 1.00 95.69 90 GLU A CA 1
ATOM 707 C C . GLU A 1 90 ? 13.074 -1.786 0.801 1.00 95.69 90 GLU A C 1
ATOM 709 O O . GLU A 1 90 ? 13.854 -0.989 1.342 1.00 95.69 90 GLU A O 1
ATOM 714 N N . CYS A 1 91 ? 11.903 -1.411 0.271 1.00 95.94 91 CYS A N 1
ATOM 715 C CA . CYS A 1 91 ? 11.422 -0.033 0.251 1.00 95.94 91 CYS A CA 1
ATOM 716 C C . CYS A 1 91 ? 10.591 0.327 1.488 1.00 95.94 91 CYS A C 1
ATOM 718 O O . CYS A 1 91 ? 10.813 1.376 2.101 1.00 95.94 91 CYS A O 1
ATOM 720 N N . LEU A 1 92 ? 9.643 -0.544 1.837 1.00 97.44 92 LEU A N 1
ATOM 721 C CA . LEU A 1 92 ? 8.811 -0.492 3.031 1.00 97.44 92 LEU A CA 1
ATOM 722 C C . LEU A 1 92 ? 9.030 -1.792 3.820 1.00 97.44 92 LEU A C 1
ATOM 724 O O . LEU A 1 92 ? 8.443 -2.817 3.484 1.00 97.44 92 LEU A O 1
ATOM 728 N N . PRO A 1 93 ? 9.863 -1.774 4.875 1.00 97.31 93 PRO A N 1
ATOM 729 C CA . PRO A 1 93 ? 10.127 -2.966 5.670 1.00 97.31 93 PRO A CA 1
ATOM 730 C C . PRO A 1 93 ? 8.840 -3.579 6.225 1.00 97.31 93 PRO A C 1
ATOM 732 O O . PRO A 1 93 ? 8.024 -2.870 6.822 1.00 97.31 93 PRO A O 1
ATOM 735 N N . THR A 1 94 ? 8.706 -4.905 6.128 1.00 97.88 94 THR A N 1
ATOM 736 C CA . THR A 1 94 ? 7.546 -5.661 6.636 1.00 97.88 94 THR A CA 1
ATOM 737 C C . THR A 1 94 ? 7.202 -5.293 8.073 1.00 97.88 94 THR A C 1
ATOM 739 O O . THR A 1 94 ? 6.035 -5.167 8.419 1.00 97.88 94 THR A O 1
ATOM 742 N N . ARG A 1 95 ? 8.208 -5.046 8.921 1.00 97.56 95 ARG A N 1
ATOM 743 C CA . ARG A 1 95 ? 8.005 -4.583 10.300 1.00 97.56 95 ARG A CA 1
ATOM 744 C C . ARG A 1 95 ? 7.130 -3.321 10.374 1.00 97.56 95 ARG A C 1
ATOM 746 O O . ARG A 1 95 ? 6.190 -3.292 11.161 1.00 97.56 95 ARG A O 1
ATOM 753 N N . SER A 1 96 ? 7.417 -2.301 9.568 1.00 98.44 96 SER A N 1
ATOM 754 C CA . SER A 1 96 ? 6.658 -1.044 9.563 1.00 98.44 96 SER A CA 1
ATOM 755 C C . SER A 1 96 ? 5.255 -1.237 8.984 1.00 98.44 96 SER A C 1
ATOM 757 O O . SER A 1 96 ? 4.295 -0.637 9.466 1.00 98.44 96 SER A O 1
ATOM 759 N N . LEU A 1 97 ? 5.111 -2.115 7.988 1.00 98.31 97 LEU A N 1
ATOM 760 C CA . LEU A 1 97 ? 3.805 -2.476 7.445 1.00 98.31 97 LEU A CA 1
ATOM 761 C C . LEU A 1 97 ? 2.949 -3.251 8.468 1.00 98.31 97 LEU A C 1
ATOM 763 O O . LEU A 1 97 ? 1.767 -2.955 8.630 1.00 98.31 97 LEU A O 1
ATOM 767 N N . MET A 1 98 ? 3.548 -4.179 9.221 1.00 98.62 98 MET A N 1
ATOM 768 C CA . MET A 1 98 ? 2.892 -4.875 10.336 1.00 98.62 98 MET A CA 1
ATOM 769 C C . MET A 1 98 ? 2.517 -3.916 11.464 1.00 98.62 98 MET A C 1
ATOM 771 O O . MET A 1 98 ? 1.442 -4.051 12.041 1.00 98.62 98 MET A O 1
ATOM 775 N N . TYR A 1 99 ? 3.365 -2.928 11.762 1.00 98.81 99 TYR A N 1
ATOM 776 C CA . TYR A 1 99 ? 3.051 -1.884 12.736 1.00 98.81 99 TYR A CA 1
ATOM 777 C C . TYR A 1 99 ? 1.779 -1.122 12.349 1.00 98.81 99 TYR A C 1
ATOM 779 O O . TYR A 1 99 ? 0.877 -0.971 13.175 1.00 98.81 99 TYR A O 1
ATOM 787 N N . LEU A 1 100 ? 1.667 -0.715 11.078 1.00 98.62 100 LEU A N 1
ATOM 788 C CA . LEU A 1 100 ? 0.444 -0.115 10.549 1.00 98.62 100 LEU A CA 1
ATOM 789 C C . LEU A 1 100 ? -0.750 -1.066 10.695 1.00 98.62 100 LEU A C 1
ATOM 791 O O . LEU A 1 100 ? -1.767 -0.667 11.257 1.00 98.62 100 LEU A O 1
ATOM 795 N N . ALA A 1 101 ? -0.623 -2.311 10.223 1.00 98.62 101 ALA A N 1
ATOM 796 C CA . ALA A 1 101 ? -1.697 -3.302 10.267 1.00 98.62 101 ALA A CA 1
ATOM 797 C C . ALA A 1 101 ? -2.211 -3.528 11.700 1.00 98.62 101 ALA A C 1
ATOM 799 O O . ALA A 1 101 ? -3.418 -3.498 11.931 1.00 98.62 101 ALA A O 1
ATOM 800 N N . LEU A 1 102 ? -1.304 -3.659 12.674 1.00 98.50 102 LEU A N 1
ATOM 801 C CA . LEU A 1 102 ? -1.643 -3.800 14.091 1.00 98.50 102 LEU A CA 1
ATOM 802 C C . LEU A 1 102 ? -2.414 -2.583 14.605 1.00 98.50 102 LEU A C 1
ATOM 804 O O . LEU A 1 102 ? -3.475 -2.753 15.199 1.00 98.50 102 LEU A O 1
ATOM 808 N N . LYS A 1 103 ? -1.938 -1.359 14.342 1.00 98.31 103 LYS A N 1
ATOM 809 C CA . LYS A 1 103 ? -2.613 -0.125 14.785 1.00 98.31 103 LYS A CA 1
ATOM 810 C C . LYS A 1 103 ? -4.039 -0.033 14.250 1.00 98.31 103 LYS A C 1
ATOM 812 O O . LYS A 1 103 ? -4.957 0.271 15.009 1.00 98.31 103 LYS A O 1
ATOM 817 N N . VAL A 1 104 ? -4.223 -0.307 12.959 1.00 98.25 104 VAL A N 1
ATOM 818 C CA . VAL A 1 104 ? -5.519 -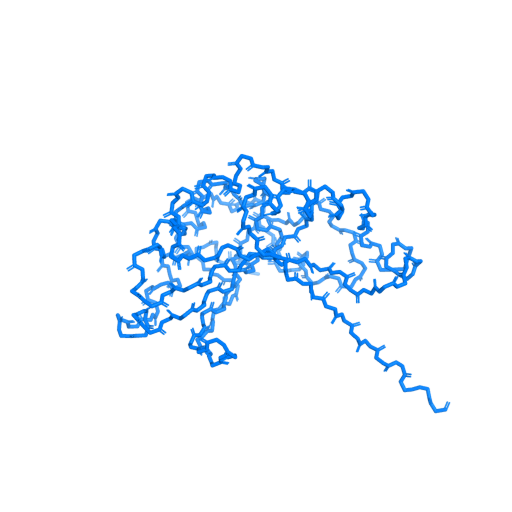0.122 12.292 1.00 98.25 104 VAL A CA 1
ATOM 819 C C . VAL A 1 104 ? -6.477 -1.293 12.516 1.00 98.25 104 VAL A C 1
ATOM 821 O O . VAL A 1 104 ? -7.687 -1.110 12.400 1.00 98.25 104 VAL A O 1
ATOM 824 N N . SER A 1 105 ? -5.975 -2.474 12.903 1.00 97.88 105 SER A N 1
ATOM 825 C CA . SER A 1 105 ? -6.805 -3.658 13.194 1.00 97.88 105 SER A CA 1
ATOM 826 C C . SER A 1 105 ? -7.864 -3.404 14.277 1.00 97.88 105 SER A C 1
ATOM 828 O O . SER A 1 105 ? -8.963 -3.960 14.233 1.00 97.88 105 SER A O 1
ATOM 830 N N . TYR A 1 106 ? -7.577 -2.492 15.210 1.00 96.00 106 TYR A N 1
ATOM 831 C CA . TYR A 1 106 ? -8.477 -2.123 16.302 1.00 96.00 106 TYR A CA 1
ATOM 832 C C . TYR A 1 106 ? -9.555 -1.109 15.903 1.00 96.00 106 TYR A C 1
ATOM 834 O O . TYR A 1 106 ? -10.430 -0.793 16.712 1.00 96.00 106 TYR A O 1
ATOM 842 N N . PHE A 1 107 ? -9.533 -0.581 14.676 1.00 98.00 107 PHE A N 1
ATOM 843 C CA . PHE A 1 107 ? -10.478 0.458 14.281 1.00 98.00 107 PHE A CA 1
ATOM 844 C C . PHE A 1 107 ? -11.883 -0.151 14.121 1.00 98.00 107 PHE A C 1
ATOM 846 O O . PHE A 1 107 ? -12.084 -1.128 13.385 1.00 98.00 107 PHE A O 1
ATOM 853 N N . PRO A 1 108 ? -12.901 0.380 14.823 1.00 97.81 108 PRO A N 1
ATOM 854 C CA . PRO A 1 108 ? -14.173 -0.315 14.998 1.00 97.81 108 PRO A CA 1
ATOM 855 C C . PRO A 1 108 ? -14.956 -0.469 13.692 1.00 97.81 108 PRO A C 1
ATOM 857 O O . PRO A 1 108 ? -15.583 -1.511 13.495 1.00 97.81 108 PRO A O 1
ATOM 860 N N . LYS A 1 109 ? -14.878 0.507 12.783 1.00 98.31 109 LYS A N 1
ATOM 861 C CA . LYS A 1 109 ? -15.596 0.482 11.502 1.00 98.31 109 LYS A CA 1
ATOM 862 C C . LYS A 1 109 ? -14.726 0.160 10.294 1.00 98.31 109 LYS A C 1
ATOM 864 O O . LYS A 1 109 ? -15.285 0.019 9.211 1.00 98.31 109 LYS A O 1
ATOM 869 N N . LEU A 1 110 ? -13.416 -0.015 10.469 1.00 98.62 110 LEU A N 1
ATOM 870 C CA . LEU A 1 110 ? -12.528 -0.293 9.348 1.00 98.62 110 LEU A CA 1
ATOM 871 C C . LEU A 1 110 ? -12.913 -1.623 8.692 1.00 98.62 110 LEU A C 1
ATOM 873 O O . LEU A 1 110 ? -13.128 -2.628 9.378 1.00 98.62 110 LEU A O 1
ATOM 877 N N . LYS A 1 111 ? -13.035 -1.593 7.364 1.00 98.50 111 LYS A N 1
ATOM 878 C CA . LYS A 1 111 ? -13.395 -2.733 6.514 1.00 98.50 111 LYS A CA 1
ATOM 879 C C . LYS A 1 111 ? -12.371 -3.014 5.434 1.00 98.50 111 LYS A C 1
ATOM 881 O O . LYS A 1 111 ? -12.318 -4.147 4.977 1.00 98.50 111 LYS A O 1
ATOM 886 N N . ILE A 1 112 ? -11.600 -2.016 5.005 1.00 98.69 112 ILE A N 1
ATOM 887 C CA . ILE A 1 112 ? -10.663 -2.163 3.890 1.00 98.69 112 ILE A CA 1
ATOM 888 C C . ILE A 1 112 ? -9.335 -1.496 4.243 1.00 98.69 112 ILE A C 1
ATOM 890 O O . ILE A 1 112 ? -9.307 -0.305 4.564 1.00 98.69 112 ILE A O 1
ATOM 894 N N . LEU A 1 113 ? -8.243 -2.251 4.126 1.00 98.75 113 LEU A N 1
ATOM 895 C CA . LEU A 1 113 ? -6.887 -1.714 4.044 1.00 98.75 113 LEU A CA 1
ATOM 896 C C . LEU A 1 113 ? -6.380 -1.925 2.614 1.00 98.75 113 LEU A C 1
ATOM 898 O O . LEU A 1 113 ? -6.122 -3.054 2.206 1.00 98.75 113 LEU A O 1
ATOM 902 N N . SER A 1 114 ? -6.264 -0.837 1.856 1.00 98.56 114 SER A N 1
ATOM 903 C CA . SER A 1 114 ? -5.763 -0.834 0.483 1.00 98.56 114 SER A CA 1
ATOM 904 C C . SER A 1 114 ? -4.279 -0.490 0.464 1.00 98.56 114 SER A C 1
ATOM 906 O O . SER A 1 114 ? -3.891 0.559 0.974 1.00 98.56 114 SER A O 1
ATOM 908 N N . LEU A 1 115 ? -3.462 -1.325 -0.175 1.00 98.50 115 LEU A N 1
ATOM 909 C CA . LEU A 1 115 ? -2.024 -1.113 -0.357 1.00 98.50 115 LEU A CA 1
ATOM 910 C C . LEU A 1 115 ? -1.694 -1.027 -1.848 1.00 98.50 115 LEU 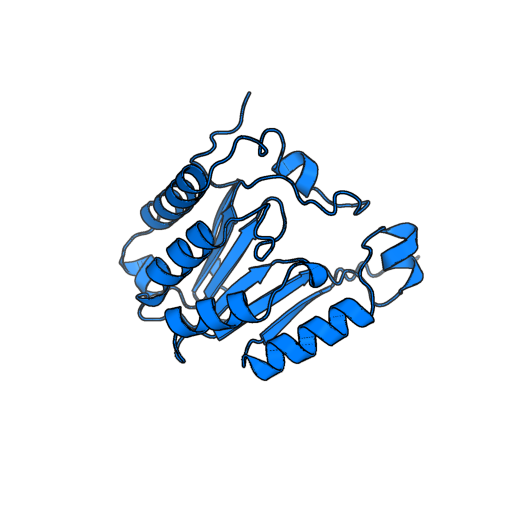A C 1
ATOM 912 O O . LEU A 1 115 ? -1.959 -1.972 -2.587 1.00 98.50 115 LEU A O 1
ATOM 916 N N . GLU A 1 116 ? -1.081 0.066 -2.301 1.00 96.81 116 GLU A N 1
ATOM 917 C CA . GLU A 1 116 ? -0.600 0.166 -3.686 1.00 96.81 116 GLU A CA 1
ATOM 918 C C . GLU A 1 116 ? 0.811 -0.415 -3.830 1.00 96.81 116 GLU A C 1
ATOM 920 O O . GLU A 1 116 ? 1.730 -0.074 -3.075 1.00 96.81 116 GLU A O 1
ATOM 925 N N . THR A 1 117 ? 1.006 -1.302 -4.806 1.00 96.62 117 THR A N 1
ATOM 926 C CA . THR A 1 117 ? 2.278 -2.003 -4.998 1.00 96.62 117 THR A CA 1
ATOM 927 C C . THR A 1 117 ? 2.527 -2.423 -6.449 1.00 96.62 117 THR A C 1
ATOM 929 O O . THR A 1 117 ? 1.664 -2.341 -7.328 1.00 96.62 117 THR A O 1
ATOM 932 N N . ARG A 1 118 ? 3.743 -2.908 -6.705 1.00 95.56 118 ARG A N 1
ATOM 933 C CA . ARG A 1 118 ? 4.090 -3.629 -7.928 1.00 95.56 118 ARG A CA 1
ATOM 934 C C . ARG A 1 118 ? 3.908 -5.139 -7.720 1.00 95.56 118 ARG A C 1
ATOM 936 O O . ARG A 1 118 ? 4.380 -5.656 -6.708 1.00 95.56 118 ARG A O 1
ATOM 943 N N . PRO A 1 119 ? 3.262 -5.859 -8.658 1.00 95.94 119 PRO A N 1
ATOM 944 C CA . PRO A 1 119 ? 2.965 -7.286 -8.498 1.00 95.94 119 PRO A CA 1
ATOM 945 C C . PRO A 1 119 ? 4.176 -8.177 -8.225 1.00 95.94 119 PRO A C 1
ATOM 947 O O . PRO A 1 119 ? 4.054 -9.170 -7.520 1.00 95.94 119 PRO A O 1
ATOM 950 N N . GLU A 1 120 ? 5.338 -7.847 -8.785 1.00 94.94 120 GLU A N 1
ATOM 951 C CA . GLU A 1 120 ? 6.548 -8.664 -8.660 1.00 94.94 120 GLU A CA 1
ATOM 952 C C . GLU A 1 120 ? 7.191 -8.659 -7.270 1.00 94.94 120 GLU A C 1
ATOM 954 O O . GLU A 1 120 ? 8.041 -9.509 -7.023 1.00 94.94 120 GLU A O 1
ATOM 959 N N . TYR A 1 121 ? 6.814 -7.725 -6.392 1.00 96.38 121 TYR A N 1
ATOM 960 C CA . TYR A 1 121 ? 7.345 -7.647 -5.027 1.00 96.38 121 TYR A CA 1
ATOM 961 C C . TYR A 1 121 ? 6.438 -8.319 -3.998 1.00 96.38 121 TYR A C 1
ATOM 963 O O . TYR A 1 121 ? 6.855 -8.588 -2.877 1.00 96.38 121 TYR A O 1
ATOM 971 N N . VAL A 1 122 ? 5.199 -8.622 -4.390 1.00 97.50 122 VAL A N 1
ATOM 972 C CA . VAL A 1 122 ? 4.240 -9.272 -3.507 1.00 97.50 122 VAL A CA 1
ATOM 973 C C . VAL A 1 122 ? 4.695 -10.696 -3.223 1.00 97.50 122 VAL A C 1
ATOM 975 O O . VAL A 1 122 ? 4.862 -11.503 -4.139 1.00 97.50 122 VAL A O 1
ATOM 978 N N . GLU A 1 123 ? 4.829 -11.005 -1.940 1.00 97.75 123 GLU A N 1
ATOM 979 C CA . GLU A 1 123 ? 5.162 -12.336 -1.461 1.00 97.75 123 GLU A CA 1
ATOM 980 C C . GLU A 1 123 ? 4.005 -12.926 -0.649 1.00 97.75 123 GLU A C 1
ATOM 982 O O . GLU A 1 123 ? 3.400 -12.265 0.197 1.00 97.75 123 GLU A O 1
ATOM 987 N N . ASP A 1 124 ? 3.702 -14.198 -0.908 1.00 97.94 124 ASP A N 1
ATOM 988 C CA . ASP A 1 124 ? 2.563 -14.916 -0.323 1.00 97.94 124 ASP A CA 1
ATOM 989 C C . ASP A 1 124 ? 2.593 -14.921 1.214 1.00 97.94 124 ASP A C 1
ATOM 991 O O . ASP A 1 124 ? 1.580 -14.687 1.872 1.00 97.94 124 ASP A O 1
ATOM 995 N N . TRP A 1 125 ? 3.775 -15.117 1.804 1.00 98.06 125 TRP A N 1
ATOM 996 C CA . TRP A 1 125 ? 3.931 -15.148 3.257 1.00 98.06 125 TRP A CA 1
ATOM 997 C C . TRP A 1 125 ? 3.579 -13.804 3.917 1.00 98.06 125 TRP A C 1
ATOM 999 O O . TRP A 1 125 ? 3.057 -13.795 5.032 1.00 98.06 125 TRP A O 1
ATOM 1009 N N . GLU A 1 126 ? 3.834 -12.675 3.247 1.00 98.38 126 GLU A N 1
ATOM 1010 C 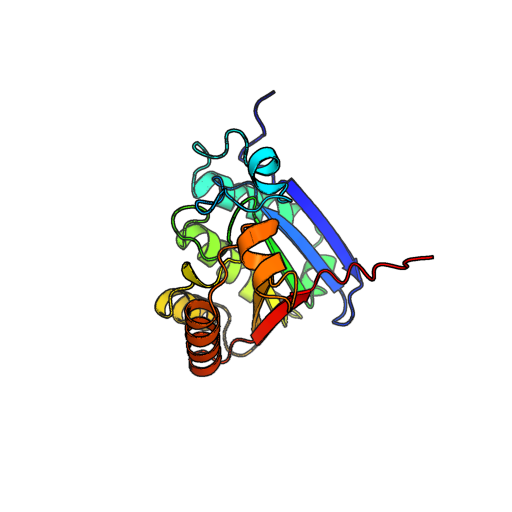CA . GLU A 1 126 ? 3.549 -11.344 3.791 1.00 98.38 126 GLU A CA 1
ATOM 1011 C C . GLU A 1 126 ? 2.048 -11.048 3.734 1.00 98.38 126 GLU A C 1
ATOM 1013 O O . GLU A 1 126 ? 1.494 -10.501 4.689 1.00 98.38 126 GLU A O 1
ATOM 1018 N N . LEU A 1 127 ? 1.361 -11.497 2.674 1.00 98.31 127 LEU A N 1
ATOM 1019 C CA . LEU A 1 127 ? -0.103 -11.448 2.594 1.00 98.31 127 LEU A CA 1
ATOM 1020 C C . LEU A 1 127 ? -0.753 -12.257 3.725 1.00 98.31 127 LEU A C 1
ATOM 1022 O O . LEU A 1 127 ? -1.661 -11.755 4.392 1.00 98.31 127 LEU A O 1
ATOM 1026 N N . LYS A 1 128 ? -0.250 -13.471 3.992 1.00 97.94 128 LYS A N 1
ATOM 1027 C CA . LYS A 1 128 ? -0.704 -14.313 5.115 1.00 97.94 128 LYS A CA 1
ATOM 1028 C C . LYS A 1 128 ? -0.491 -13.627 6.456 1.00 97.94 128 LYS A C 1
ATOM 1030 O O . LYS A 1 128 ? -1.396 -13.595 7.287 1.00 97.94 128 LYS A O 1
ATOM 1035 N N . ALA A 1 129 ? 0.695 -13.057 6.667 1.00 98.06 129 ALA A N 1
ATOM 1036 C CA . ALA A 1 129 ? 1.018 -12.339 7.895 1.00 98.06 129 ALA A CA 1
ATOM 1037 C C . ALA A 1 129 ? 0.081 -11.141 8.113 1.00 98.06 129 ALA A C 1
ATOM 1039 O O . ALA A 1 129 ? -0.471 -10.991 9.204 1.00 98.06 129 ALA A O 1
ATOM 1040 N N . LEU A 1 130 ? -0.161 -10.342 7.067 1.00 98.25 130 LEU A N 1
ATOM 1041 C CA . LEU A 1 130 ? -1.107 -9.226 7.111 1.00 98.25 130 LEU A CA 1
ATOM 1042 C C . LEU A 1 130 ? -2.504 -9.691 7.507 1.00 98.25 130 LEU A C 1
ATOM 1044 O O . LEU A 1 130 ? -3.130 -9.094 8.375 1.00 98.25 130 LEU A O 1
ATOM 1048 N N . GLN A 1 131 ? -2.995 -10.767 6.907 1.00 96.75 131 GLN A N 1
ATOM 1049 C CA . GLN A 1 131 ? -4.346 -11.246 7.188 1.00 96.75 131 GLN A CA 1
ATOM 1050 C C . GLN A 1 131 ? -4.515 -11.825 8.573 1.00 96.75 131 GLN A C 1
ATOM 1052 O O . GLN A 1 131 ? -5.547 -11.600 9.195 1.00 96.75 131 GLN A O 1
ATOM 1057 N N . ASN A 1 132 ? -3.496 -12.506 9.089 1.00 96.81 132 ASN A N 1
ATOM 1058 C CA . ASN A 1 132 ? -3.517 -12.975 10.468 1.00 96.81 132 ASN A CA 1
ATOM 1059 C C . ASN A 1 132 ? -3.654 -11.806 11.458 1.00 96.81 132 ASN A C 1
ATOM 1061 O O . ASN A 1 132 ? -4.303 -11.954 12.489 1.00 96.81 132 ASN A O 1
ATOM 1065 N N . VAL A 1 133 ? -3.080 -10.642 11.134 1.00 97.62 133 VAL A N 1
ATOM 1066 C CA . VAL A 1 133 ? -3.194 -9.419 11.945 1.00 97.62 133 VAL A CA 1
ATOM 1067 C C . VAL A 1 133 ? -4.543 -8.722 11.747 1.00 97.62 133 VAL A C 1
ATOM 1069 O O . VAL A 1 133 ? -5.167 -8.291 12.713 1.00 97.62 133 VAL A O 1
ATOM 1072 N N . LEU A 1 134 ? -4.993 -8.589 10.500 1.00 97.31 134 LEU A N 1
ATOM 1073 C CA . LEU A 1 134 ? -6.226 -7.879 10.143 1.00 97.31 134 LEU A CA 1
ATOM 1074 C C . LEU A 1 134 ? -7.498 -8.669 10.503 1.00 97.31 134 LEU A C 1
ATOM 1076 O O . LEU A 1 134 ? -8.563 -8.077 10.710 1.00 97.31 134 LEU A O 1
ATOM 1080 N N . GLY A 1 135 ? -7.382 -9.995 10.592 1.00 95.25 135 GLY A N 1
ATOM 1081 C CA . GLY A 1 135 ? -8.490 -10.921 10.784 1.00 95.25 135 GLY A CA 1
ATOM 1082 C C . GLY A 1 135 ? -9.486 -10.902 9.622 1.00 95.25 135 GLY A C 1
ATOM 1083 O O . GLY A 1 135 ? -9.277 -10.282 8.585 1.00 95.25 135 GLY A O 1
ATOM 1084 N N . GLU A 1 136 ? -10.631 -11.556 9.810 1.00 93.50 136 GLU A N 1
ATOM 1085 C CA . GLU A 1 136 ? -11.674 -11.647 8.772 1.00 93.50 136 GLU A CA 1
ATOM 1086 C C . GLU A 1 136 ? -12.487 -10.350 8.605 1.00 93.50 136 GLU A C 1
ATOM 1088 O O . GLU A 1 136 ? -13.275 -10.206 7.671 1.00 93.50 136 GLU A O 1
ATOM 1093 N N . LYS A 1 137 ? -12.326 -9.394 9.527 1.00 95.12 137 LYS A N 1
ATOM 1094 C CA . LYS A 1 137 ? -13.115 -8.156 9.563 1.00 95.12 137 LYS A CA 1
ATOM 1095 C C . LYS A 1 137 ? -12.655 -7.129 8.527 1.00 95.12 137 LYS A C 1
ATOM 1097 O O . LYS A 1 137 ? -13.479 -6.327 8.078 1.00 95.12 137 LYS A O 1
ATOM 1102 N N . ILE A 1 138 ? -11.359 -7.107 8.217 1.00 98.38 138 ILE A N 1
ATOM 1103 C CA . ILE A 1 138 ? -10.739 -6.104 7.352 1.00 98.38 138 ILE A CA 1
ATOM 1104 C C . ILE A 1 138 ? -10.212 -6.807 6.104 1.00 98.38 138 ILE A C 1
ATOM 1106 O O . ILE A 1 138 ? -9.276 -7.599 6.165 1.00 98.38 138 ILE A O 1
ATOM 1110 N N . LEU A 1 139 ? -10.805 -6.482 4.960 1.00 98.31 139 LEU A N 1
ATOM 1111 C CA . LEU A 1 139 ? -10.346 -6.929 3.656 1.00 98.31 139 LEU A CA 1
ATOM 1112 C C . LEU A 1 139 ? -9.014 -6.254 3.314 1.00 98.31 139 LEU A C 1
ATOM 1114 O O . LEU A 1 139 ? -8.911 -5.023 3.306 1.00 98.31 139 LEU A O 1
ATOM 1118 N N . LEU A 1 140 ? -8.015 -7.069 2.982 1.00 98.50 140 LEU A N 1
ATOM 1119 C CA . LEU A 1 140 ? -6.788 -6.601 2.354 1.00 98.50 140 LEU A CA 1
ATOM 1120 C C . LEU A 1 140 ? -7.036 -6.406 0.851 1.00 98.50 140 LEU A C 1
ATOM 1122 O O . LEU A 1 140 ? -7.323 -7.367 0.136 1.00 98.50 140 LEU A O 1
ATOM 1126 N N . GLU A 1 141 ? -6.920 -5.167 0.383 1.00 98.50 141 GLU A N 1
ATOM 1127 C CA . GLU A 1 141 ? -7.044 -4.790 -1.027 1.00 98.50 141 GLU A CA 1
ATOM 1128 C C . GLU A 1 141 ? -5.662 -4.444 -1.589 1.00 98.50 141 GLU A C 1
ATOM 1130 O O . GLU A 1 141 ? -4.956 -3.591 -1.051 1.00 98.50 141 GLU A O 1
ATOM 1135 N N . ILE A 1 142 ? -5.262 -5.095 -2.679 1.00 98.12 142 ILE A N 1
ATOM 1136 C CA . ILE A 1 142 ? -3.980 -4.844 -3.339 1.00 98.12 142 ILE A CA 1
ATOM 1137 C C . ILE A 1 142 ? -4.212 -4.041 -4.613 1.00 98.12 142 ILE A C 1
ATOM 1139 O O . ILE A 1 142 ? -4.782 -4.521 -5.594 1.00 98.12 142 ILE A O 1
ATOM 1143 N N . GLY A 1 143 ? -3.751 -2.798 -4.574 1.00 96.94 143 GLY A N 1
ATOM 1144 C CA . GLY A 1 143 ? -3.740 -1.866 -5.683 1.00 96.94 143 GLY A CA 1
ATOM 1145 C C . GLY A 1 143 ? -2.531 -2.071 -6.591 1.00 96.94 143 GLY A C 1
ATOM 1146 O O . GLY A 1 143 ? -1.401 -2.203 -6.111 1.00 96.94 143 GLY A O 1
ATOM 1147 N N . ILE A 1 144 ? -2.758 -2.110 -7.905 1.00 95.31 144 ILE A N 1
ATOM 1148 C CA . ILE A 1 144 ? -1.689 -2.155 -8.907 1.00 95.31 144 ILE A CA 1
ATOM 1149 C C . ILE A 1 144 ? -1.860 -1.037 -9.936 1.00 95.31 144 ILE A C 1
ATOM 1151 O O . ILE A 1 144 ? -2.946 -0.812 -10.478 1.00 95.31 144 ILE A O 1
ATOM 1155 N N . GLY A 1 145 ? -0.754 -0.378 -10.284 1.00 91.25 145 GLY A N 1
ATOM 1156 C CA . GLY A 1 145 ? -0.711 0.552 -11.414 1.00 91.25 145 GLY A CA 1
ATOM 1157 C C . GLY A 1 145 ? -0.725 -0.207 -12.740 1.00 91.25 145 GLY A C 1
ATOM 1158 O O . GLY A 1 145 ? 0.334 -0.539 -13.270 1.00 91.25 145 GLY A O 1
ATOM 1159 N N . TYR A 1 146 ? -1.908 -0.537 -13.255 1.00 90.56 146 TYR A N 1
ATOM 1160 C CA . TYR A 1 146 ? -2.057 -1.278 -14.512 1.00 90.56 146 TYR A CA 1
ATOM 1161 C C . TYR A 1 146 ? -1.884 -0.370 -15.739 1.00 90.56 146 TYR A C 1
ATOM 1163 O O . TYR A 1 146 ? -1.340 -0.798 -16.757 1.00 90.56 146 TYR A O 1
ATOM 1171 N N . GLU A 1 147 ? -2.273 0.900 -15.607 1.00 88.81 147 GLU A N 1
ATOM 1172 C CA . GLU A 1 147 ? -2.127 1.997 -16.576 1.00 88.81 147 GLU A CA 1
ATOM 1173 C C . GLU A 1 147 ? -2.956 1.852 -17.853 1.00 88.81 147 GLU A C 1
ATOM 1175 O O . GLU A 1 147 ? -3.790 2.706 -18.134 1.00 88.81 147 GLU A O 1
ATOM 1180 N N . THR A 1 148 ? -2.739 0.792 -18.634 1.00 88.69 148 THR A N 1
ATOM 1181 C CA . THR A 1 148 ? -3.388 0.583 -19.933 1.00 88.69 148 THR A CA 1
ATOM 1182 C C . THR A 1 148 ? -3.440 -0.896 -20.324 1.00 88.69 148 THR A C 1
ATOM 1184 O O . THR A 1 148 ? -2.562 -1.692 -19.970 1.00 88.69 148 THR A O 1
ATOM 1187 N N . HIS A 1 149 ? -4.472 -1.265 -21.090 1.00 88.31 149 HIS A N 1
ATOM 1188 C CA . HIS A 1 149 ? -4.635 -2.603 -21.667 1.00 88.31 149 HIS A CA 1
ATOM 1189 C C . HIS A 1 149 ? -3.702 -2.849 -22.862 1.00 88.31 149 HIS A C 1
ATOM 1191 O O . HIS A 1 149 ? -3.397 -4.002 -23.164 1.00 88.31 149 HIS A O 1
ATOM 1197 N N . ASN A 1 150 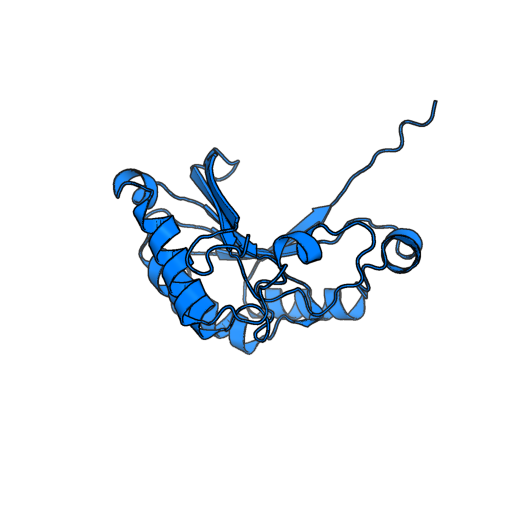? -3.214 -1.794 -23.527 1.00 91.38 150 ASN A N 1
ATOM 1198 C CA . ASN A 1 150 ? -2.285 -1.939 -24.644 1.00 91.38 150 ASN A CA 1
ATOM 1199 C C . ASN A 1 150 ? -0.890 -2.320 -24.115 1.00 91.38 150 ASN A C 1
ATOM 1201 O O . ASN A 1 150 ? -0.204 -1.510 -23.495 1.00 91.38 150 ASN A O 1
ATOM 1205 N N . LEU A 1 151 ? -0.473 -3.564 -24.368 1.00 90.44 151 LEU A N 1
ATOM 1206 C CA . LEU A 1 151 ? 0.802 -4.113 -23.891 1.00 90.44 151 LEU A CA 1
ATOM 1207 C C . LEU A 1 151 ? 2.019 -3.347 -24.417 1.00 90.44 151 LEU A C 1
ATOM 1209 O O . LEU A 1 151 ? 2.991 -3.171 -23.681 1.00 90.44 151 LEU A O 1
ATOM 1213 N N . GLU A 1 152 ? 1.968 -2.899 -25.669 1.00 92.69 152 GLU A N 1
ATOM 1214 C CA . GLU A 1 152 ? 3.041 -2.129 -26.291 1.00 92.69 152 GLU A CA 1
ATOM 1215 C C . GLU A 1 152 ? 3.157 -0.748 -25.651 1.00 92.69 152 GLU A C 1
ATOM 1217 O O . GLU A 1 152 ? 4.235 -0.381 -25.186 1.00 92.69 152 GLU A O 1
ATOM 1222 N N . LEU A 1 153 ? 2.039 -0.034 -25.508 1.00 92.88 153 LEU A N 1
ATOM 1223 C CA . LEU A 1 153 ? 2.015 1.241 -24.794 1.00 92.88 153 LEU A CA 1
ATOM 1224 C C . LEU A 1 153 ? 2.503 1.068 -23.350 1.00 92.88 153 LEU A C 1
ATOM 1226 O O . LEU A 1 153 ? 3.380 1.802 -22.903 1.00 92.88 153 LEU A O 1
ATOM 1230 N N . ARG A 1 154 ? 1.999 0.062 -22.627 1.00 92.81 154 ARG A N 1
ATOM 1231 C CA . ARG A 1 154 ? 2.352 -0.165 -21.220 1.00 92.81 154 ARG A CA 1
ATOM 1232 C C . ARG A 1 154 ? 3.834 -0.463 -21.023 1.00 92.81 154 ARG A C 1
ATOM 1234 O O . ARG A 1 154 ? 4.441 0.068 -20.099 1.00 92.81 154 ARG A O 1
ATOM 1241 N N . ASN A 1 155 ? 4.406 -1.346 -21.836 1.00 92.75 155 ASN A N 1
ATOM 1242 C CA . ASN A 1 155 ? 5.732 -1.892 -21.553 1.00 92.75 155 ASN A CA 1
ATOM 1243 C C . ASN A 1 155 ? 6.845 -1.318 -22.430 1.00 92.75 155 ASN A C 1
ATOM 1245 O O . ASN A 1 155 ? 7.977 -1.303 -21.960 1.00 92.75 155 ASN A O 1
ATOM 1249 N N . LYS A 1 156 ? 6.555 -0.834 -23.646 1.00 92.62 156 LYS A N 1
ATOM 1250 C CA . LYS A 1 156 ? 7.570 -0.212 -24.515 1.00 92.62 156 LYS A CA 1
ATOM 1251 C C . LYS A 1 156 ? 7.619 1.308 -24.394 1.00 92.62 156 LYS A C 1
ATOM 1253 O O . LYS A 1 156 ? 8.699 1.865 -24.481 1.00 92.62 156 LYS A O 1
ATOM 1258 N N . ILE A 1 157 ? 6.472 1.969 -24.214 1.00 93.56 157 ILE A N 1
ATOM 1259 C CA . ILE A 1 157 ? 6.407 3.442 -24.173 1.00 93.56 157 ILE A CA 1
ATOM 1260 C C . ILE A 1 157 ? 6.417 3.947 -22.730 1.00 93.56 157 ILE A C 1
ATOM 1262 O O . ILE A 1 157 ? 7.217 4.798 -22.367 1.00 93.56 157 ILE A O 1
ATOM 1266 N N . LEU A 1 158 ? 5.530 3.414 -21.888 1.00 93.06 158 LEU A N 1
ATOM 1267 C CA . LEU A 1 158 ? 5.451 3.798 -20.476 1.00 93.06 158 LEU A CA 1
ATOM 1268 C C . LEU A 1 158 ? 6.500 3.089 -19.609 1.00 93.06 158 LEU A C 1
ATOM 1270 O O . LEU A 1 158 ? 6.606 3.384 -18.417 1.00 93.06 158 LEU A O 1
ATOM 1274 N N . GLU A 1 159 ? 7.224 2.132 -20.198 1.00 94.56 159 GLU A N 1
ATOM 1275 C CA . GLU A 1 159 ? 8.257 1.325 -19.548 1.00 94.56 159 GLU A CA 1
ATOM 1276 C C . GLU A 1 159 ? 7.791 0.723 -18.215 1.00 94.56 159 GLU A C 1
ATOM 1278 O O . GLU A 1 159 ? 8.556 0.625 -17.261 1.00 94.56 159 GLU A O 1
ATOM 1283 N N . LYS A 1 160 ? 6.519 0.311 -18.097 1.00 92.19 160 LYS A N 1
ATOM 1284 C CA . LYS A 1 160 ? 5.965 -0.166 -16.818 1.00 92.19 160 LYS A CA 1
ATOM 1285 C C . LYS A 1 160 ? 6.566 -1.499 -16.377 1.00 92.19 160 LYS A C 1
ATOM 1287 O O . LYS A 1 160 ? 6.636 -1.760 -15.177 1.00 92.19 160 LYS A O 1
ATOM 1292 N N . GLY A 1 161 ? 6.961 -2.347 -17.327 1.00 92.69 161 GLY A N 1
ATOM 1293 C CA . GLY A 1 161 ? 7.530 -3.673 -17.060 1.00 92.69 161 GLY A CA 1
ATOM 1294 C C . GLY A 1 161 ? 6.543 -4.660 -16.433 1.00 92.69 161 GLY A C 1
ATOM 1295 O O . GLY A 1 161 ? 6.959 -5.644 -15.829 1.00 92.69 161 GLY A O 1
ATOM 1296 N N . LEU A 1 162 ? 5.234 -4.409 -16.552 1.00 92.56 162 LEU A N 1
ATOM 1297 C CA . LEU A 1 162 ? 4.197 -5.274 -15.995 1.00 92.56 162 LEU A CA 1
ATOM 1298 C C . LEU A 1 162 ? 3.893 -6.424 -16.963 1.00 92.56 162 LEU A C 1
ATOM 1300 O O . LEU A 1 162 ? 3.192 -6.259 -17.975 1.00 92.56 162 LEU A O 1
ATOM 1304 N N . THR A 1 163 ? 4.421 -7.601 -16.631 1.00 91.12 163 THR A N 1
ATOM 1305 C CA . THR A 1 163 ? 4.230 -8.832 -17.407 1.00 91.12 163 THR A CA 1
ATOM 1306 C C . THR A 1 163 ? 2.919 -9.533 -17.049 1.00 91.12 163 THR A C 1
ATOM 1308 O O . THR A 1 163 ? 2.449 -9.469 -15.912 1.00 91.12 163 THR A O 1
ATOM 1311 N N . ALA A 1 164 ? 2.347 -10.265 -18.010 1.00 90.19 164 ALA A N 1
ATOM 1312 C CA . ALA A 1 164 ? 1.181 -11.114 -17.759 1.00 90.19 164 ALA A CA 1
ATOM 1313 C C . ALA A 1 164 ? 1.476 -12.196 -16.705 1.00 90.19 164 ALA A C 1
ATOM 1315 O O . ALA A 1 164 ? 0.623 -12.491 -15.875 1.00 90.19 164 ALA A O 1
ATOM 1316 N N . LYS A 1 165 ? 2.706 -12.732 -16.685 1.00 93.38 165 LYS A N 1
ATOM 1317 C CA . LYS A 1 165 ? 3.152 -13.717 -15.689 1.00 93.38 165 LYS A CA 1
ATOM 1318 C C . LYS A 1 165 ? 3.121 -13.150 -14.267 1.00 93.38 165 LYS A C 1
ATOM 1320 O O . LYS A 1 165 ? 2.618 -13.819 -13.372 1.00 93.38 165 LYS A O 1
ATOM 1325 N N . ALA A 1 166 ? 3.632 -11.933 -14.062 1.00 94.00 166 ALA A N 1
ATOM 1326 C CA . ALA A 1 166 ? 3.614 -11.283 -12.750 1.00 94.00 166 ALA A CA 1
ATOM 1327 C C . ALA A 1 166 ? 2.178 -11.007 -12.281 1.00 94.00 166 ALA A C 1
ATOM 1329 O O . ALA A 1 166 ? 1.842 -11.294 -11.136 1.00 94.00 166 ALA A O 1
ATOM 1330 N N . LEU A 1 167 ? 1.313 -10.532 -13.185 1.00 93.75 167 LEU A N 1
ATOM 1331 C CA . LEU A 1 167 ? -0.100 -10.314 -12.876 1.00 93.75 167 LEU A CA 1
ATOM 1332 C C . LEU A 1 167 ? -0.822 -11.623 -12.527 1.00 93.75 167 LEU A C 1
ATOM 1334 O O . LEU A 1 167 ? -1.556 -11.671 -11.548 1.00 93.75 167 LEU A O 1
ATOM 1338 N N . HIS A 1 168 ? -0.592 -12.691 -13.292 1.00 95.44 168 HIS A N 1
ATOM 1339 C CA . HIS A 1 168 ? -1.208 -13.988 -13.028 1.00 95.44 168 HIS A CA 1
ATOM 1340 C C . HIS A 1 168 ? -0.734 -14.590 -11.698 1.00 95.44 168 HIS A C 1
ATOM 1342 O O . HIS A 1 168 ? -1.564 -15.047 -10.917 1.00 95.44 168 HIS A O 1
ATOM 1348 N N . ARG A 1 169 ? 0.574 -14.518 -11.394 1.00 97.38 169 ARG A N 1
ATOM 1349 C CA . ARG A 1 169 ? 1.118 -14.920 -10.083 1.00 97.38 169 ARG A CA 1
ATOM 1350 C C . ARG A 1 169 ? 0.422 -14.159 -8.955 1.00 97.38 169 ARG A C 1
ATOM 1352 O O . ARG A 1 169 ? 0.019 -14.779 -7.979 1.00 97.38 169 ARG A O 1
ATOM 1359 N N . LEU A 1 170 ? 0.259 -12.842 -9.100 1.00 96.88 170 LEU A N 1
ATOM 1360 C CA . LEU A 1 170 ? -0.443 -12.030 -8.111 1.00 96.88 170 LEU A CA 1
ATOM 1361 C C 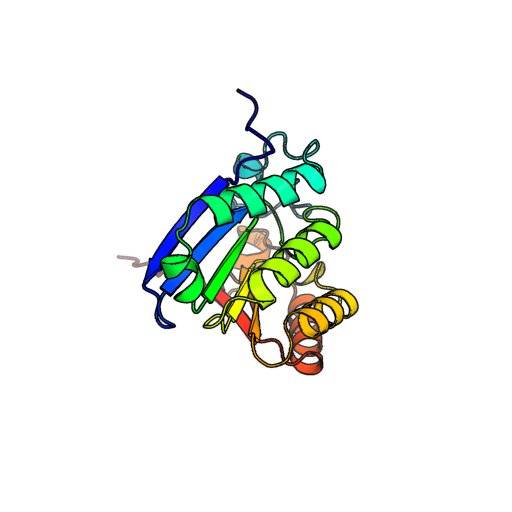. LEU A 1 170 ? -1.889 -12.493 -7.926 1.00 96.88 170 LEU A C 1
ATOM 1363 O O . LEU A 1 170 ? -2.292 -12.714 -6.795 1.00 96.88 170 LEU A O 1
ATOM 1367 N N . LEU A 1 171 ? -2.651 -12.685 -9.004 1.00 96.56 171 LEU A N 1
ATOM 1368 C CA . LEU A 1 171 ? -4.049 -13.127 -8.917 1.00 96.56 171 LEU A CA 1
ATOM 1369 C C . LEU A 1 171 ? -4.204 -14.446 -8.146 1.00 96.56 171 LEU A C 1
ATOM 1371 O O . LEU A 1 171 ? -5.109 -14.555 -7.323 1.00 96.56 171 LEU A O 1
ATOM 1375 N N . ILE A 1 172 ? -3.306 -15.410 -8.374 1.00 97.62 172 ILE A N 1
ATOM 1376 C CA . ILE A 1 172 ? -3.277 -16.673 -7.622 1.00 97.62 172 ILE A CA 1
ATOM 1377 C C . ILE A 1 172 ? -3.023 -16.394 -6.136 1.00 97.62 172 ILE A C 1
ATOM 1379 O O . ILE A 1 172 ? -3.822 -16.801 -5.300 1.00 97.62 172 ILE A O 1
ATOM 1383 N N . MET A 1 173 ? -1.979 -15.621 -5.808 1.00 97.81 173 MET A N 1
ATOM 1384 C CA . MET A 1 173 ? -1.665 -15.277 -4.414 1.00 97.81 173 MET A CA 1
ATO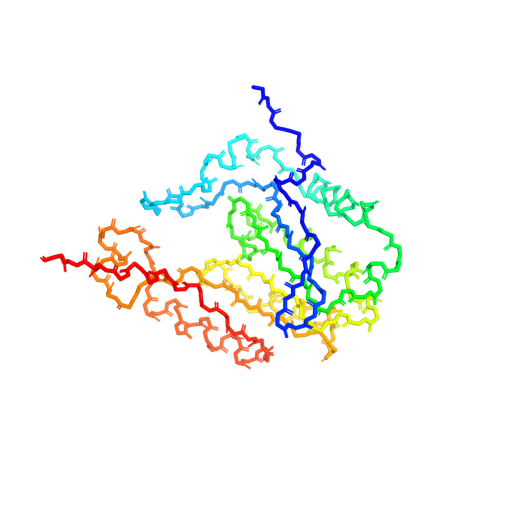M 1385 C C . MET A 1 173 ? -2.823 -14.542 -3.726 1.00 97.81 173 MET A C 1
ATOM 1387 O O . MET A 1 173 ? -3.127 -14.823 -2.573 1.00 97.81 173 MET A O 1
ATOM 1391 N N . LEU A 1 174 ? -3.501 -13.618 -4.408 1.00 97.19 174 LEU A N 1
ATOM 1392 C CA . LEU A 1 174 ? -4.647 -12.911 -3.832 1.00 97.19 174 LEU A CA 1
ATOM 1393 C C . LEU A 1 174 ? -5.827 -13.854 -3.587 1.00 97.19 174 LEU A C 1
ATOM 1395 O O . LEU A 1 174 ? -6.441 -13.779 -2.527 1.00 97.19 174 LEU A O 1
ATOM 1399 N N . SER A 1 175 ? -6.103 -14.766 -4.523 1.00 95.56 175 SER A N 1
ATOM 1400 C CA . SER A 1 175 ? -7.150 -15.781 -4.377 1.00 95.56 175 SER A CA 1
ATOM 1401 C C . SER A 1 175 ? -6.888 -16.698 -3.181 1.00 95.56 175 SER A C 1
ATOM 1403 O O . SER A 1 175 ? -7.759 -16.852 -2.324 1.00 95.56 175 SER A O 1
ATOM 1405 N N . ASP A 1 176 ? -5.678 -17.254 -3.083 1.00 96.56 176 ASP A N 1
ATOM 1406 C CA . ASP A 1 176 ? -5.280 -18.172 -2.004 1.00 96.56 176 ASP A CA 1
ATOM 1407 C C . ASP A 1 176 ? -5.343 -17.505 -0.628 1.00 96.56 176 ASP A C 1
ATOM 1409 O O . ASP A 1 176 ? -5.610 -18.150 0.386 1.00 96.56 176 ASP A O 1
ATOM 1413 N N . ASN A 1 177 ? -5.147 -16.189 -0.611 1.00 95.81 177 ASN A N 1
ATOM 1414 C CA . ASN A 1 177 ? -5.205 -15.377 0.583 1.00 95.81 177 ASN A CA 1
ATOM 1415 C C . ASN A 1 177 ? -6.518 -14.581 0.686 1.00 95.81 177 ASN A C 1
ATOM 1417 O O . ASN A 1 177 ? -6.571 -13.643 1.445 1.00 95.81 177 ASN A O 1
ATOM 1421 N N . LYS A 1 178 ? -7.605 -14.849 -0.046 1.00 94.88 178 LYS A N 1
ATOM 1422 C CA . LYS A 1 178 ? -8.868 -14.072 0.105 1.00 94.88 178 LYS A CA 1
ATOM 1423 C C . LYS A 1 178 ? -8.696 -12.528 0.067 1.00 94.88 178 LYS A C 1
ATOM 1425 O O . LYS A 1 178 ? -9.474 -11.796 0.680 1.00 94.88 178 LYS A O 1
ATOM 1430 N N . ALA A 1 179 ? -7.670 -12.029 -0.620 1.00 96.44 179 ALA A N 1
ATOM 1431 C CA . ALA A 1 179 ? -7.400 -10.607 -0.795 1.00 96.44 179 ALA A CA 1
ATOM 1432 C C . ALA A 1 179 ? -8.012 -10.130 -2.118 1.00 96.44 179 ALA A C 1
ATOM 1434 O O . ALA A 1 179 ? -8.148 -10.904 -3.068 1.00 96.44 179 ALA A O 1
ATOM 1435 N N . SER A 1 180 ? -8.385 -8.854 -2.201 1.00 96.56 180 SER A N 1
ATOM 1436 C CA . SER A 1 180 ? -8.942 -8.288 -3.433 1.00 96.56 180 SER A CA 1
ATOM 1437 C C . SER A 1 180 ? -7.868 -7.613 -4.283 1.00 96.56 180 SER A C 1
ATOM 1439 O O . SER A 1 180 ? -6.843 -7.150 -3.784 1.00 96.56 180 SER A O 1
ATOM 1441 N N . LEU A 1 181 ? -8.118 -7.541 -5.591 1.00 96.19 181 LEU A N 1
ATOM 1442 C CA . LEU A 1 181 ? -7.329 -6.734 -6.515 1.00 96.19 181 LEU A CA 1
ATOM 1443 C C . LEU A 1 181 ? -8.077 -5.435 -6.826 1.00 96.19 181 LEU A C 1
ATOM 1445 O O . LEU A 1 181 ? -9.249 -5.463 -7.198 1.00 96.19 181 LEU A O 1
ATOM 1449 N N . LYS A 1 182 ? -7.357 -4.316 -6.788 1.00 93.25 182 LYS A N 1
ATOM 1450 C CA . LYS A 1 182 ? -7.769 -3.028 -7.346 1.00 93.25 182 LYS A CA 1
ATOM 1451 C C . LYS A 1 182 ? -6.791 -2.650 -8.456 1.00 93.25 182 LYS A C 1
ATOM 1453 O O . LYS A 1 182 ? -5.583 -2.603 -8.251 1.00 93.25 182 LYS A O 1
ATOM 1458 N N . SER A 1 183 ? -7.292 -2.369 -9.654 1.00 80.94 183 SER A N 1
ATOM 1459 C CA . SER A 1 183 ? -6.451 -1.896 -10.759 1.00 80.94 183 SER A CA 1
ATOM 1460 C C . SER A 1 183 ? -6.651 -0.405 -10.985 1.00 80.94 183 SER A C 1
ATOM 1462 O O . SER A 1 183 ? -7.763 0.028 -11.289 1.00 80.94 183 SER A O 1
ATOM 1464 N N . LEU A 1 184 ? -5.572 0.371 -10.911 1.00 67.69 184 LEU A N 1
ATOM 1465 C CA . LEU A 1 184 ? -5.573 1.761 -11.349 1.00 67.69 184 LEU A CA 1
ATOM 1466 C C . LEU A 1 184 ? -5.403 1.798 -12.872 1.00 67.69 184 LEU A C 1
ATOM 1468 O O . LEU A 1 184 ? -4.354 1.427 -13.413 1.00 67.69 184 LEU A O 1
ATOM 1472 N N . PHE A 1 185 ? -6.471 2.201 -13.558 1.00 64.88 185 PHE A N 1
ATOM 1473 C CA . PHE A 1 185 ? -6.514 2.365 -15.005 1.00 64.88 185 PHE A CA 1
ATOM 1474 C C . PHE A 1 185 ? -6.474 3.851 -15.351 1.00 64.88 185 PHE A C 1
ATOM 1476 O O . PHE A 1 185 ? -7.358 4.609 -14.955 1.00 64.88 185 PHE A O 1
ATOM 1483 N N . ASN A 1 186 ? -5.467 4.265 -16.117 1.00 52.44 186 ASN A N 1
ATOM 1484 C CA . ASN A 1 186 ? -5.370 5.628 -16.614 1.00 52.44 186 ASN A CA 1
ATOM 1485 C C . ASN A 1 186 ? -6.005 5.680 -18.007 1.00 52.44 186 ASN A C 1
ATOM 1487 O O . ASN A 1 186 ? -5.333 5.558 -19.032 1.00 52.44 186 ASN A O 1
ATOM 1491 N N . ALA A 1 187 ? -7.326 5.869 -18.046 1.00 41.47 187 ALA A N 1
ATOM 1492 C CA . ALA A 1 187 ? -8.047 6.145 -19.282 1.00 41.47 187 ALA A CA 1
ATOM 1493 C C . ALA A 1 187 ? -7.721 7.568 -19.765 1.00 41.47 187 ALA A C 1
ATOM 1495 O O . ALA A 1 187 ? -8.497 8.497 -19.557 1.00 41.47 187 ALA A O 1
ATOM 1496 N N . LYS A 1 188 ? -6.584 7.776 -20.437 1.00 38.28 188 LYS A N 1
ATOM 1497 C CA . LYS A 1 188 ? -6.506 8.908 -21.366 1.00 38.28 188 LYS A CA 1
ATOM 1498 C C . LYS A 1 188 ? -7.308 8.520 -22.601 1.00 38.28 188 LYS A C 1
ATOM 1500 O O . LYS A 1 188 ? -6.784 7.888 -23.512 1.00 38.28 188 LYS A O 1
ATOM 1505 N N . THR A 1 189 ? -8.591 8.870 -22.617 1.00 32.50 189 THR A N 1
ATOM 1506 C CA . THR A 1 189 ? -9.344 8.940 -23.868 1.00 32.50 189 THR A CA 1
ATOM 1507 C C . THR A 1 189 ? -8.683 10.022 -24.708 1.00 32.50 189 THR A C 1
ATOM 1509 O O . THR A 1 189 ? -8.776 11.206 -24.387 1.00 32.50 189 THR A O 1
ATOM 1512 N N . SER A 1 190 ? -7.965 9.628 -25.755 1.00 36.00 190 SER A N 1
ATOM 1513 C CA . SER A 1 190 ? -7.615 10.550 -26.823 1.00 36.00 190 SER A CA 1
ATOM 1514 C C . SER A 1 190 ? -8.919 10.976 -27.488 1.00 36.00 190 SER A C 1
ATOM 1516 O O . SER A 1 190 ? -9.433 10.279 -28.359 1.00 36.00 190 SER A O 1
ATOM 1518 N N . SER A 1 191 ? -9.479 12.105 -27.064 1.00 40.16 191 SER A N 1
ATOM 1519 C CA . SER A 1 191 ? -10.314 12.903 -27.948 1.00 40.16 191 SER A CA 1
ATOM 1520 C C . SER A 1 191 ? -9.389 13.414 -29.054 1.00 40.16 191 SER A C 1
ATOM 1522 O O . SER A 1 191 ? -8.702 14.420 -28.875 1.00 40.16 191 SER A O 1
ATOM 1524 N N . GLN A 1 192 ? -9.278 12.655 -30.144 1.00 32.81 192 GLN A N 1
ATOM 1525 C CA . GLN A 1 192 ? -8.793 13.212 -31.400 1.00 32.81 192 GLN A CA 1
ATOM 1526 C C . GLN A 1 192 ? -9.920 14.078 -31.981 1.00 32.81 192 GLN A C 1
ATOM 1528 O O . GLN A 1 192 ? -11.053 13.590 -32.030 1.00 32.81 192 GLN A O 1
ATOM 1533 N N . PRO A 1 193 ? -9.660 15.342 -32.354 1.00 40.53 193 PRO A N 1
ATOM 1534 C CA . PRO A 1 193 ? -10.472 16.018 -33.357 1.00 40.53 193 PRO A CA 1
ATOM 1535 C C . PRO A 1 193 ? -10.272 15.383 -34.740 1.00 40.53 193 PRO A C 1
ATOM 1537 O O . PRO A 1 193 ? -9.160 14.864 -35.000 1.00 40.53 193 PRO A O 1
#

Secondary structure (DSSP, 8-state):
----TTS-SEEEEEEETTEEEEEEEE--SPPTT---TT--HHHHTTTGGG--HHHHHHHHHHHHHTS-HHHHHH--EEEEEESS-TT-TTTS-HHHHHHHHHHHHT-SS--EEEEEE-GGG--HHHHHHHHHHHTTTSEEEEEEEEE-S-HHIIIIIS-----HHHHHHHHHHHHHTTPEEEEEE--------

Sequence (193 aa):
MAKDKTKPLFHWYVDSAHGKELVFALYTRPCRYGRCAFCSLPNMSEGGEAVSAADIEKQIDYILSHYSQQEINNLVKISVYTASSSLDQECLPTRSLMYLALKVSYFPKLKILSLETRPEYVEDWELKALQNVLGEKILLEIGIGYETHNLELRNKILEKGLTAKALHRLLIMLSDNKASLKSLFNAKTSSQP

Radius of gyration: 16.7 Å; chains: 1; bounding box: 36×39×51 Å

pLDDT: mean 92.88, std 12.45, range [32.5, 98.81]

Foldseek 3Di:
DDDQLLAFPDWDFDQDPQGTEIETEGQWAAAPLPQQPPDCLVVSNVVRLPRDLVSLLSNLVVRVVVDDLVSQLRHQEYAYHYSYACLQCSTHNLVSVLSNLQVSLPRNNHAEYEGEGALQSDDLVSLVSSCVSNDPRHAYEYEYAPADPPPCCCCVVRVVPRDPVSVVVSVVSCVVSVHHYDYDYDPPPPPDD